Protein AF-A0A7J7HNG5-F1 (afdb_monomer)

Mean predicted aligned error: 23.75 Å

Organism: Camellia sinensis (NCBI:txid4442)

Radius of gyration: 42.55 Å; Cα contacts (8 Å, |Δi|>4): 20; chains: 1; bounding box: 107×71×102 Å

Solvent-accessible surface area (backbone atoms only — not comparable to full-atom values): 13124 Å² total; per-residue (Å²): 138,83,63,68,71,60,51,51,56,50,54,53,51,50,51,52,52,50,51,53,50,51,51,54,52,50,51,52,52,50,51,54,53,55,67,70,65,74,81,72,87,79,82,74,55,70,68,58,56,52,56,67,69,54,72,78,68,85,75,97,70,92,77,77,90,81,81,83,83,76,91,82,86,82,89,86,80,91,82,82,88,82,90,80,90,78,91,77,92,76,83,85,78,92,71,93,73,82,87,85,74,84,79,76,77,80,81,78,69,82,72,78,76,72,93,65,60,69,65,59,60,51,50,51,50,52,49,52,52,58,50,51,51,57,50,48,57,54,49,51,55,50,48,55,52,50,51,52,50,53,53,52,50,52,51,52,47,42,66,68,75,61,60,70,75,75,75,73,73,63,95,46,55,67,35,47,50,53,32,52,52,41,42,69,78,26,73,92,48,59,74,79,34,50,74,36,57,75,66,88

Sequence (200 aa):
MPIVPRLLCILDLLQLLVGSWHSMVSSKLSETFYIMGESFTIQISSNLVKQLADDGEKSKKKTKRSKTKIPREPQQSQTKAHQKQISGDSEIPKRTAPVGWPVQPPIFMPLSPPPHSSSAELDAIRSAVQESEKVLEKLQKQEEVMVQEVTQRAKDLHDKEFKLPTEKPLPCLMEKNACFECYKENDKNPLKCADAVQKL

Structure (mmCIF, N/CA/C/O backbone):
data_AF-A0A7J7HNG5-F1
#
_entry.id   AF-A0A7J7HNG5-F1
#
loop_
_atom_site.group_PDB
_atom_site.id
_atom_site.type_symbol
_atom_site.label_atom_id
_atom_site.label_alt_id
_atom_site.label_comp_id
_atom_site.label_asym_id
_atom_site.label_entity_id
_atom_site.label_seq_id
_atom_site.pdbx_PDB_ins_code
_atom_site.Cartn_x
_atom_site.Cartn_y
_atom_site.Cartn_z
_atom_site.occupancy
_atom_site.B_iso_or_equiv
_atom_site.auth_seq_id
_atom_site.auth_comp_id
_atom_site.auth_asym_id
_atom_site.auth_atom_id
_atom_site.pdbx_PDB_model_num
ATOM 1 N N . MET A 1 1 ? 26.900 24.274 24.975 1.00 50.25 1 MET A N 1
ATOM 2 C CA . MET A 1 1 ? 27.059 23.737 23.606 1.00 50.25 1 MET A CA 1
ATOM 3 C C . MET A 1 1 ? 26.374 22.371 23.503 1.00 50.25 1 MET A C 1
ATOM 5 O O . MET A 1 1 ? 26.922 21.430 24.056 1.00 50.25 1 MET A O 1
ATOM 9 N N . PRO A 1 2 ? 25.192 22.234 22.863 1.00 53.78 2 PRO A N 1
ATOM 10 C CA . PRO A 1 2 ? 24.489 20.951 22.733 1.00 53.78 2 PRO A CA 1
ATOM 11 C C . PRO A 1 2 ? 24.273 20.540 21.258 1.00 53.78 2 PRO A C 1
ATOM 13 O O . PRO A 1 2 ? 23.180 20.146 20.869 1.00 53.78 2 PRO A O 1
ATOM 16 N N . ILE A 1 3 ? 25.287 20.695 20.401 1.00 57.41 3 ILE A N 1
ATOM 17 C CA . ILE A 1 3 ? 25.171 20.410 18.952 1.00 57.41 3 ILE A CA 1
ATOM 18 C C . ILE A 1 3 ? 25.566 18.957 18.633 1.00 57.41 3 ILE A C 1
ATOM 20 O O . ILE A 1 3 ? 24.991 18.327 17.750 1.00 57.41 3 ILE A O 1
ATOM 24 N N . VAL A 1 4 ? 26.484 18.388 19.417 1.00 58.72 4 VAL A N 1
ATOM 25 C CA . VAL A 1 4 ? 27.038 17.041 19.215 1.00 58.72 4 VAL A CA 1
ATOM 26 C C . VAL A 1 4 ? 25.998 15.907 19.320 1.00 58.72 4 VAL A C 1
ATOM 28 O O . VAL A 1 4 ? 25.973 15.069 18.420 1.00 58.72 4 VAL A O 1
ATOM 31 N N . PRO A 1 5 ? 25.084 15.863 20.316 1.00 61.97 5 PRO A N 1
ATOM 32 C CA . PRO A 1 5 ? 24.156 14.733 20.438 1.00 61.97 5 PRO A CA 1
ATOM 33 C C . PRO A 1 5 ? 23.076 14.709 19.344 1.00 61.97 5 PRO A C 1
ATOM 35 O O . PRO A 1 5 ? 22.574 13.645 18.996 1.00 61.97 5 PRO A O 1
ATOM 38 N N . ARG A 1 6 ? 22.740 15.866 18.755 1.00 60.00 6 ARG A N 1
ATOM 39 C CA . ARG A 1 6 ? 21.763 15.950 17.657 1.00 60.00 6 ARG A CA 1
ATOM 40 C C . ARG A 1 6 ? 22.325 15.453 16.327 1.00 60.00 6 ARG A C 1
ATOM 42 O O . ARG A 1 6 ? 21.573 14.873 15.552 1.00 60.00 6 ARG A O 1
ATOM 49 N N . LEU A 1 7 ? 23.621 15.647 16.073 1.00 66.81 7 LEU A N 1
ATOM 50 C CA . LEU A 1 7 ? 24.261 15.117 14.868 1.00 66.81 7 LEU A CA 1
ATOM 51 C C . LEU A 1 7 ? 24.371 13.589 14.911 1.00 66.81 7 LEU A C 1
ATOM 53 O O . LEU A 1 7 ? 24.081 12.958 13.899 1.00 66.81 7 LEU A O 1
ATOM 57 N N . LEU A 1 8 ? 24.707 12.998 16.067 1.00 68.38 8 LEU A N 1
ATOM 58 C CA . LEU A 1 8 ? 24.765 11.535 16.201 1.00 68.38 8 LEU A CA 1
ATOM 59 C C . LEU A 1 8 ? 23.422 10.874 15.857 1.00 68.38 8 LEU A C 1
ATOM 61 O O . LEU A 1 8 ? 23.395 9.971 15.033 1.00 68.38 8 LEU A O 1
ATOM 65 N N . CYS A 1 9 ? 22.303 11.395 16.372 1.00 69.75 9 CYS A N 1
ATOM 66 C CA . CYS A 1 9 ? 20.973 10.860 16.049 1.00 69.75 9 CYS A CA 1
ATOM 67 C C . CYS A 1 9 ? 20.638 10.895 14.549 1.00 69.75 9 CYS A C 1
ATOM 69 O O . CYS A 1 9 ? 19.961 10.001 14.048 1.00 69.75 9 CYS A O 1
ATOM 71 N N . ILE A 1 10 ? 21.083 11.924 13.823 1.00 77.88 10 ILE A N 1
ATOM 72 C CA . ILE A 1 10 ? 20.823 12.043 12.382 1.00 77.88 10 ILE A CA 1
ATOM 73 C C . ILE A 1 10 ? 21.681 11.040 11.599 1.00 77.88 10 ILE A C 1
ATOM 75 O O . ILE A 1 10 ? 21.187 10.418 10.660 1.00 77.88 10 ILE A O 1
ATOM 79 N N . LEU A 1 11 ? 22.940 10.854 12.006 1.00 76.19 11 LEU A N 1
ATOM 80 C CA . LEU A 1 11 ? 23.841 9.850 11.435 1.00 76.19 11 LEU A CA 1
ATOM 81 C C . LEU A 1 11 ? 23.325 8.419 11.665 1.00 76.19 11 LEU A C 1
ATOM 83 O O . LEU A 1 11 ? 23.322 7.629 10.720 1.00 76.19 11 LEU A O 1
ATOM 87 N N . ASP A 1 12 ? 22.802 8.123 12.857 1.00 74.69 12 ASP A N 1
ATOM 88 C CA . ASP A 1 12 ? 22.206 6.820 13.178 1.00 74.69 12 ASP A CA 1
ATOM 89 C C . ASP A 1 12 ? 20.929 6.555 12.355 1.00 74.69 12 ASP A C 1
ATOM 91 O O . ASP A 1 12 ? 20.747 5.463 11.809 1.00 74.69 12 ASP A O 1
ATOM 95 N N . LEU A 1 13 ? 20.059 7.563 12.179 1.00 77.44 13 LEU A N 1
ATOM 96 C CA . LEU A 1 13 ? 18.871 7.437 11.322 1.00 77.44 13 LEU A CA 1
ATOM 97 C C . LEU A 1 13 ? 19.235 7.213 9.848 1.00 77.44 13 LEU A C 1
ATOM 99 O O . LEU A 1 13 ? 18.602 6.404 9.169 1.00 77.44 13 LEU A O 1
ATOM 103 N N . LEU A 1 14 ? 20.254 7.916 9.348 1.00 80.62 14 LEU A N 1
ATOM 104 C CA . LEU A 1 14 ? 20.740 7.750 7.979 1.00 80.62 14 LEU A CA 1
ATOM 105 C C . LEU A 1 14 ? 21.312 6.346 7.756 1.00 80.62 14 LEU A C 1
ATOM 107 O O . LEU A 1 14 ? 21.025 5.736 6.729 1.00 80.62 14 LEU A O 1
ATOM 111 N N . GLN A 1 15 ? 22.057 5.798 8.717 1.00 74.06 15 GLN A N 1
ATOM 112 C CA . GLN A 1 15 ? 22.580 4.431 8.624 1.00 74.06 15 GLN A CA 1
ATOM 113 C C . GLN A 1 15 ? 21.469 3.375 8.623 1.00 74.06 15 GLN A C 1
ATOM 115 O O . GLN A 1 15 ? 21.533 2.431 7.834 1.00 74.06 15 GLN A O 1
ATOM 120 N N . LEU A 1 16 ? 20.418 3.555 9.428 1.00 74.25 16 LEU A N 1
ATOM 121 C CA . LEU A 1 16 ? 19.257 2.658 9.430 1.00 74.25 16 LEU A CA 1
ATOM 122 C C . LEU A 1 16 ? 18.482 2.700 8.106 1.00 74.25 16 LEU A C 1
ATOM 124 O O . LEU A 1 16 ? 18.093 1.654 7.582 1.00 74.25 16 LEU A O 1
ATOM 128 N N . LEU A 1 17 ? 18.295 3.891 7.534 1.00 77.62 17 LEU A N 1
ATOM 129 C CA . LEU A 1 17 ? 17.615 4.053 6.248 1.00 77.62 17 LEU A CA 1
ATOM 130 C C . LEU A 1 17 ? 18.420 3.434 5.100 1.00 77.62 17 LEU A C 1
ATOM 132 O O . LEU A 1 17 ? 17.852 2.702 4.291 1.00 77.62 17 LEU A O 1
ATOM 136 N N . VAL A 1 18 ? 19.739 3.649 5.063 1.00 76.44 18 VAL A N 1
ATOM 137 C CA . VAL A 1 18 ? 20.625 3.052 4.049 1.00 76.44 18 VAL A CA 1
ATOM 138 C C . VAL A 1 18 ? 20.660 1.525 4.174 1.00 76.44 18 VAL A C 1
ATOM 140 O O . VAL A 1 18 ? 20.577 0.829 3.162 1.00 76.44 18 VAL A O 1
ATOM 143 N N . GLY A 1 19 ? 20.716 0.989 5.398 1.00 74.88 19 GLY A N 1
ATOM 144 C CA . GLY A 1 19 ? 20.685 -0.456 5.642 1.00 74.88 19 GLY A CA 1
ATOM 145 C C . GLY A 1 19 ? 19.378 -1.113 5.185 1.00 74.88 19 GLY A C 1
ATOM 146 O O . GLY A 1 19 ? 19.404 -2.157 4.531 1.00 74.88 19 GLY A O 1
ATOM 147 N N . SER A 1 20 ? 18.238 -0.471 5.458 1.00 74.19 20 SER A N 1
ATOM 148 C CA . SER A 1 2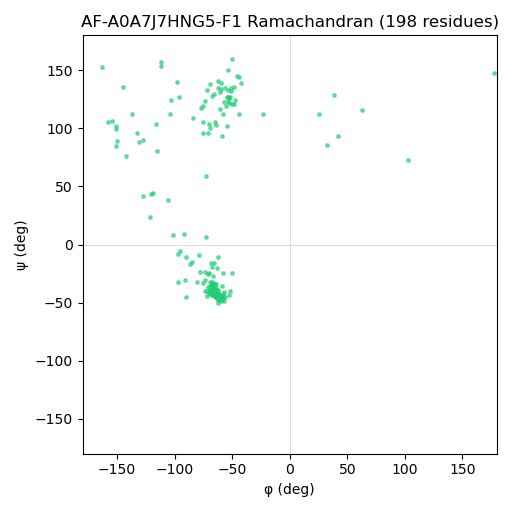0 ? 16.919 -0.941 5.016 1.00 74.19 20 SER A CA 1
ATOM 149 C C . SER A 1 20 ? 16.790 -0.930 3.488 1.00 74.19 20 SER A C 1
ATOM 151 O O . SER A 1 20 ? 16.349 -1.910 2.883 1.00 74.19 20 SER A O 1
ATOM 153 N N . TRP A 1 21 ? 17.275 0.135 2.841 1.00 77.75 21 TRP A N 1
ATOM 154 C CA . TRP A 1 21 ? 17.267 0.258 1.383 1.00 77.75 21 TRP A CA 1
ATOM 155 C C . TRP A 1 21 ? 18.155 -0.795 0.709 1.00 77.75 21 TRP A C 1
ATOM 157 O O . TRP A 1 21 ? 17.725 -1.454 -0.236 1.00 77.75 21 TRP A O 1
ATOM 167 N N . HIS A 1 22 ? 19.359 -1.028 1.238 1.00 71.81 22 HIS A N 1
ATOM 168 C CA . HIS A 1 22 ? 20.265 -2.056 0.726 1.00 71.81 22 HIS A CA 1
ATOM 169 C C . HIS A 1 22 ? 19.684 -3.471 0.888 1.00 71.81 22 HIS A C 1
ATOM 171 O O . HIS A 1 22 ? 19.778 -4.290 -0.025 1.00 71.81 22 HIS A O 1
ATOM 177 N N . SER A 1 23 ? 19.028 -3.753 2.019 1.00 74.12 23 SER A N 1
ATOM 178 C CA . SER A 1 23 ? 18.373 -5.043 2.268 1.00 74.12 23 SER A CA 1
ATOM 179 C C . SER A 1 23 ? 17.195 -5.289 1.316 1.00 74.12 23 SER A C 1
ATOM 181 O O . SER A 1 23 ? 17.059 -6.379 0.755 1.00 74.12 23 SER A O 1
ATOM 183 N N . MET A 1 24 ? 16.386 -4.258 1.055 1.00 73.50 24 MET A N 1
ATOM 184 C CA . MET A 1 24 ? 15.265 -4.327 0.116 1.00 73.50 24 MET A CA 1
ATOM 185 C C . MET A 1 24 ? 15.735 -4.548 -1.328 1.00 73.50 24 MET A C 1
ATOM 187 O O . MET A 1 24 ? 15.187 -5.401 -2.024 1.00 73.50 24 MET A O 1
ATOM 191 N N . VAL A 1 25 ? 16.773 -3.828 -1.769 1.00 72.38 25 VAL A N 1
ATOM 192 C CA . VAL A 1 25 ? 17.349 -3.978 -3.118 1.00 72.38 25 VAL A CA 1
ATOM 193 C C . VAL A 1 25 ? 18.006 -5.351 -3.286 1.00 72.38 25 VAL A C 1
ATOM 195 O O . VAL A 1 25 ? 17.789 -6.010 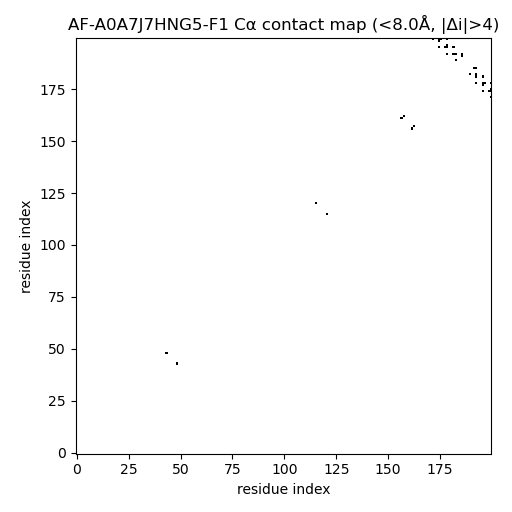-4.300 1.00 72.38 25 VAL A O 1
ATOM 198 N N . SER A 1 26 ? 18.733 -5.828 -2.272 1.00 73.62 26 SER A N 1
ATOM 199 C CA . SER A 1 26 ? 19.343 -7.16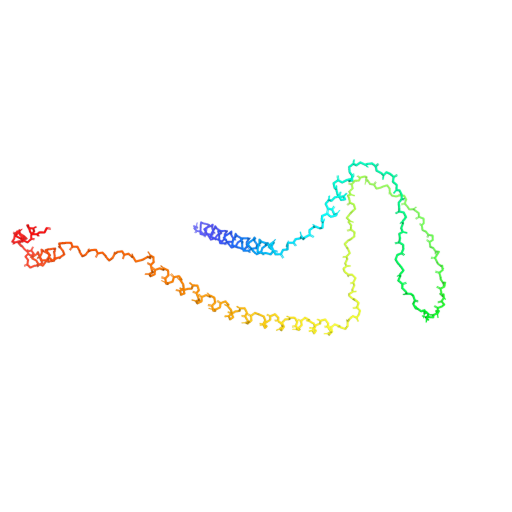4 -2.264 1.00 73.62 26 SER A CA 1
ATOM 200 C C . SER A 1 26 ? 18.295 -8.282 -2.320 1.00 73.62 26 SER A C 1
ATOM 202 O O . SER A 1 26 ? 18.425 -9.218 -3.106 1.00 73.62 26 SER A O 1
ATOM 204 N N . SER A 1 27 ? 17.203 -8.149 -1.561 1.00 70.12 27 SER A N 1
ATOM 205 C CA . SER A 1 27 ? 16.100 -9.120 -1.571 1.00 70.12 27 SER A CA 1
ATOM 206 C C . SER A 1 27 ? 15.401 -9.166 -2.936 1.00 70.12 27 SER A C 1
ATOM 208 O O . SER A 1 27 ? 15.151 -10.248 -3.459 1.00 70.12 27 SER A O 1
ATOM 210 N N . LYS A 1 28 ? 15.182 -8.006 -3.573 1.00 67.62 28 LYS A N 1
ATOM 211 C CA . LYS A 1 28 ? 14.585 -7.911 -4.917 1.00 67.62 28 LYS A CA 1
ATOM 212 C C . LYS A 1 28 ? 15.498 -8.482 -6.012 1.00 67.62 28 LYS A C 1
ATOM 214 O O . LYS A 1 28 ? 15.019 -9.106 -6.958 1.00 67.62 28 LYS A O 1
ATOM 219 N N . LEU A 1 29 ? 16.814 -8.290 -5.886 1.00 69.19 29 LEU A N 1
ATOM 220 C CA . LEU A 1 29 ? 17.823 -8.875 -6.781 1.00 69.19 29 LEU A CA 1
ATOM 221 C C . LEU A 1 29 ? 17.926 -10.398 -6.607 1.00 69.19 29 LEU A C 1
ATOM 223 O O . LEU A 1 29 ? 18.044 -11.123 -7.588 1.00 69.19 29 LEU A O 1
ATOM 227 N N . SER A 1 30 ? 17.821 -10.892 -5.372 1.00 64.69 30 SER A N 1
ATOM 228 C CA . SER A 1 30 ? 17.763 -12.326 -5.065 1.00 64.69 30 SER A CA 1
ATOM 229 C C . SER A 1 30 ? 16.516 -12.977 -5.663 1.00 64.69 30 SER A C 1
ATOM 231 O O . SER A 1 30 ? 16.609 -14.025 -6.293 1.00 64.69 30 SER A O 1
ATOM 233 N N . GLU A 1 31 ? 15.351 -12.351 -5.496 1.00 55.78 31 GLU A N 1
ATOM 234 C CA . GLU A 1 31 ? 14.069 -12.853 -5.998 1.00 55.78 31 GLU A CA 1
ATOM 235 C C . GLU A 1 31 ? 14.017 -12.853 -7.534 1.00 55.78 31 GLU A C 1
ATOM 237 O O . GLU A 1 31 ? 13.612 -13.840 -8.142 1.00 55.78 31 GLU A O 1
ATOM 242 N N . THR A 1 32 ? 14.539 -11.812 -8.189 1.00 56.88 32 THR A N 1
ATOM 243 C CA . THR A 1 32 ? 14.667 -11.779 -9.659 1.00 56.88 32 THR A CA 1
ATOM 244 C C . THR A 1 32 ? 15.683 -12.793 -10.196 1.00 56.88 32 THR A C 1
ATOM 246 O O . THR A 1 32 ? 15.445 -13.382 -11.252 1.00 56.88 32 THR A O 1
ATOM 249 N N . PHE A 1 33 ? 16.775 -13.063 -9.471 1.00 56.25 33 PHE A N 1
ATOM 250 C CA . PHE A 1 33 ? 17.733 -14.116 -9.828 1.00 56.25 33 PHE A CA 1
ATOM 251 C C . PHE A 1 33 ? 17.144 -15.526 -9.644 1.00 56.25 33 PHE A C 1
ATOM 253 O O . PHE A 1 33 ? 17.402 -16.406 -10.464 1.00 56.25 33 PHE A O 1
ATOM 260 N N . TYR A 1 34 ? 16.301 -15.730 -8.625 1.00 54.88 34 TYR A N 1
ATOM 261 C CA . TYR A 1 34 ? 15.586 -16.991 -8.397 1.00 54.88 34 TYR A CA 1
ATOM 262 C C . TYR A 1 34 ? 14.523 -17.249 -9.480 1.00 54.88 34 TYR A C 1
ATOM 264 O O . TYR A 1 34 ? 14.461 -18.344 -10.032 1.00 54.88 34 TYR A O 1
ATOM 272 N N . ILE A 1 35 ? 13.760 -16.221 -9.875 1.00 57.59 35 ILE A N 1
ATOM 273 C CA . ILE A 1 35 ? 12.727 -16.305 -10.928 1.00 57.59 35 ILE A CA 1
ATOM 274 C C . ILE A 1 35 ? 13.345 -16.576 -12.319 1.00 57.59 35 ILE A C 1
ATOM 276 O O . ILE A 1 35 ? 12.751 -17.276 -13.138 1.00 57.59 35 ILE A O 1
ATOM 280 N N . MET A 1 36 ? 14.556 -16.077 -12.605 1.00 53.03 36 MET A N 1
ATOM 281 C CA . MET A 1 36 ? 15.261 -16.341 -13.874 1.00 53.03 36 MET A CA 1
ATOM 282 C C . MET A 1 36 ? 15.944 -17.728 -13.922 1.00 53.03 36 MET A C 1
ATOM 284 O O . MET A 1 36 ? 16.404 -18.152 -14.983 1.00 53.03 36 MET A O 1
ATOM 288 N N . GLY A 1 37 ? 15.998 -18.450 -12.796 1.00 54.62 37 GLY A N 1
ATOM 289 C CA . GLY A 1 37 ? 16.625 -19.771 -12.671 1.00 54.62 37 GLY A CA 1
ATOM 290 C C . GLY A 1 37 ? 15.710 -20.975 -12.937 1.00 54.62 37 GLY A C 1
ATOM 291 O O . GLY A 1 37 ? 16.217 -22.087 -13.066 1.00 54.62 37 GLY A O 1
ATOM 292 N N . GLU A 1 38 ? 14.388 -20.795 -13.046 1.00 55.59 38 GLU A N 1
ATOM 293 C CA . GLU A 1 38 ? 13.429 -21.920 -13.071 1.00 55.59 38 GLU A CA 1
ATOM 294 C C . GLU A 1 38 ? 12.886 -22.317 -14.461 1.00 55.59 38 GLU A C 1
ATOM 296 O O . GLU A 1 38 ? 12.015 -23.179 -14.558 1.00 55.59 38 GLU A O 1
ATOM 301 N N . SER A 1 39 ? 13.401 -21.769 -15.571 1.00 59.06 39 SER A N 1
ATOM 302 C CA . SER A 1 39 ? 12.870 -22.082 -16.918 1.00 59.06 39 SER A CA 1
ATOM 303 C C . SER A 1 39 ? 13.901 -22.538 -17.957 1.00 59.06 39 SER A C 1
ATOM 305 O O . SER A 1 39 ? 13.805 -22.214 -19.138 1.00 59.06 39 SER A O 1
ATOM 307 N N . PHE A 1 40 ? 14.842 -23.396 -17.560 1.00 56.22 40 PHE A N 1
ATOM 308 C CA . PHE A 1 40 ? 15.546 -24.259 -18.515 1.00 56.22 40 PHE A CA 1
ATOM 309 C C . PHE A 1 40 ? 15.596 -25.704 -18.009 1.00 56.22 40 PHE A C 1
ATOM 311 O O . PHE A 1 40 ? 16.472 -26.114 -17.253 1.00 56.22 40 PHE A O 1
ATOM 318 N N . THR A 1 41 ? 14.651 -26.527 -18.464 1.00 57.53 41 THR A N 1
ATOM 319 C CA . THR A 1 41 ? 14.786 -27.984 -18.382 1.00 57.53 41 THR A CA 1
ATOM 320 C C . THR A 1 41 ? 15.853 -28.413 -19.386 1.00 57.53 41 THR A C 1
ATOM 322 O O . THR A 1 41 ? 15.589 -28.578 -20.576 1.00 57.53 41 THR A O 1
ATOM 325 N N . ILE A 1 42 ? 17.092 -28.573 -18.919 1.00 63.72 42 ILE A N 1
ATOM 326 C CA . ILE A 1 42 ? 18.168 -29.147 -19.731 1.00 63.72 42 ILE A CA 1
ATOM 327 C C . ILE A 1 42 ? 17.847 -30.630 -19.919 1.00 63.72 42 ILE A C 1
ATOM 329 O O . ILE A 1 42 ? 18.022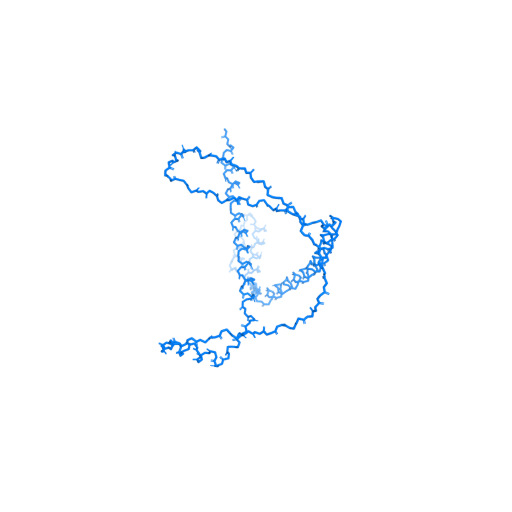 -31.441 -19.011 1.00 63.72 42 ILE A O 1
ATOM 333 N N . GLN A 1 43 ? 17.368 -30.995 -21.106 1.00 65.00 43 GLN A N 1
ATOM 334 C CA . GLN A 1 43 ? 17.232 -32.396 -21.484 1.00 65.00 43 GLN A CA 1
ATOM 335 C C . GLN A 1 43 ? 18.612 -32.957 -21.822 1.00 65.00 43 GLN A C 1
ATOM 337 O O . GLN A 1 43 ? 19.128 -32.794 -22.928 1.00 65.00 43 GLN A O 1
ATOM 342 N N . ILE A 1 44 ? 19.234 -33.610 -20.845 1.00 73.19 44 ILE A N 1
ATOM 343 C CA . ILE A 1 44 ? 20.486 -34.327 -21.062 1.00 73.19 44 ILE A CA 1
ATOM 344 C C . ILE A 1 44 ? 20.149 -35.646 -21.761 1.00 73.19 44 ILE A C 1
ATOM 346 O O . ILE A 1 44 ? 19.442 -36.494 -21.216 1.00 73.19 44 ILE A O 1
ATOM 350 N N . SER A 1 45 ? 20.656 -35.824 -22.983 1.00 77.06 45 SER A N 1
ATOM 351 C CA . SER A 1 45 ? 20.536 -37.090 -23.711 1.00 77.06 45 SER A CA 1
ATOM 352 C C . SER A 1 45 ? 21.123 -38.238 -22.885 1.00 77.06 45 SER A C 1
ATOM 354 O O . SER A 1 45 ? 22.238 -38.136 -22.369 1.00 77.06 45 SER A O 1
ATOM 356 N N . SER A 1 46 ? 20.410 -39.363 -22.808 1.00 74.31 46 SER A N 1
ATOM 357 C CA . SER A 1 46 ? 20.851 -40.563 -22.081 1.00 74.31 46 SER A CA 1
ATOM 358 C C . SER A 1 46 ? 22.192 -41.114 -22.586 1.00 74.31 46 SER A C 1
ATOM 360 O O . SER A 1 46 ? 22.935 -41.734 -21.827 1.00 74.31 46 SER A O 1
ATOM 362 N N . ASN A 1 47 ? 22.547 -40.832 -23.843 1.00 75.19 47 ASN A N 1
ATOM 363 C CA . ASN A 1 47 ? 23.847 -41.188 -24.409 1.00 75.19 47 ASN A CA 1
ATOM 364 C C . ASN A 1 47 ? 24.996 -40.366 -23.802 1.00 75.19 47 ASN A C 1
ATOM 366 O O . ASN A 1 47 ? 26.096 -40.890 -23.655 1.00 75.19 47 ASN A O 1
ATOM 370 N N . LEU A 1 48 ? 24.743 -39.111 -23.411 1.00 76.25 48 LEU A N 1
ATOM 371 C CA . LEU A 1 48 ? 25.742 -38.240 -22.785 1.00 76.25 48 LEU A CA 1
ATOM 372 C C . LEU A 1 48 ? 26.051 -38.699 -21.353 1.00 76.25 48 LEU A C 1
ATOM 374 O O . LEU A 1 48 ? 27.207 -38.750 -20.946 1.00 76.25 48 LEU A O 1
ATOM 378 N N . VAL A 1 49 ? 25.016 -39.120 -20.618 1.00 81.50 49 VAL A N 1
ATOM 379 C CA . VAL A 1 49 ? 25.153 -39.688 -19.266 1.00 81.50 49 VAL A CA 1
ATOM 380 C C . VAL A 1 49 ? 25.975 -40.980 -19.296 1.00 81.50 49 VAL A C 1
ATOM 382 O O . VAL A 1 49 ? 26.853 -41.168 -18.459 1.00 81.50 49 VAL A O 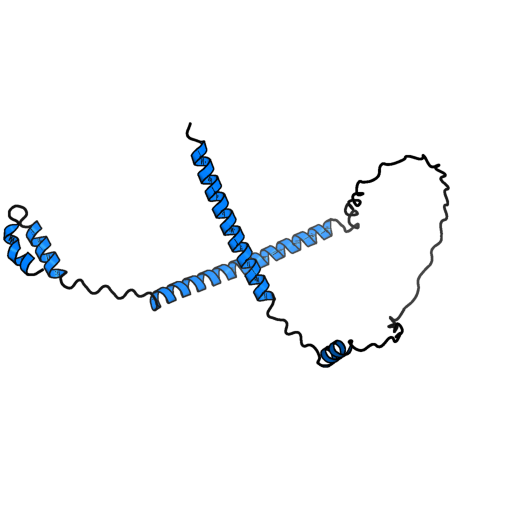1
ATOM 385 N N . LYS A 1 50 ? 25.745 -41.846 -20.294 1.00 76.94 50 LYS A N 1
ATOM 386 C CA . LYS A 1 50 ? 26.520 -43.085 -20.468 1.00 76.94 50 LYS A CA 1
ATOM 387 C C . LYS A 1 50 ? 27.991 -42.821 -20.796 1.00 76.94 50 LYS A C 1
ATOM 389 O O . LYS A 1 50 ? 28.843 -43.508 -20.254 1.00 76.94 50 LYS A O 1
ATOM 394 N N . GLN A 1 51 ? 28.296 -41.826 -21.633 1.00 74.25 51 GLN A N 1
ATOM 395 C CA . GLN A 1 51 ? 29.685 -41.469 -21.955 1.00 74.25 51 GLN A CA 1
ATOM 396 C C . GLN A 1 51 ? 30.454 -40.917 -20.749 1.00 74.25 51 GLN A C 1
ATOM 398 O O . GLN A 1 51 ? 31.629 -41.223 -20.594 1.00 74.25 51 GLN A O 1
ATOM 403 N N . LEU A 1 52 ? 29.796 -40.139 -19.885 1.00 72.62 52 LEU A N 1
ATOM 404 C CA . LEU A 1 52 ? 30.419 -39.597 -18.672 1.00 72.62 52 LEU A CA 1
ATOM 405 C C . LEU A 1 52 ? 30.615 -40.657 -17.580 1.00 72.62 52 LEU A C 1
ATOM 407 O O . LEU A 1 52 ? 31.564 -40.569 -16.809 1.00 72.62 52 LEU A O 1
ATOM 411 N N . ALA A 1 53 ? 29.735 -41.659 -17.516 1.00 74.50 53 ALA A N 1
ATOM 412 C CA . ALA A 1 53 ? 29.849 -42.760 -16.561 1.00 74.50 53 ALA A CA 1
ATOM 413 C C . ALA A 1 53 ? 30.968 -43.761 -16.915 1.00 74.50 53 ALA A C 1
ATOM 415 O O . ALA A 1 53 ? 31.466 -44.447 -16.026 1.00 74.50 53 ALA A O 1
ATOM 416 N N . ASP A 1 54 ? 31.364 -43.839 -18.190 1.00 65.56 54 ASP A N 1
ATOM 417 C CA . ASP A 1 54 ? 32.323 -44.829 -18.707 1.00 65.56 54 ASP A CA 1
ATOM 418 C C . ASP A 1 54 ? 33.774 -44.296 -18.806 1.00 65.56 54 ASP A C 1
ATOM 420 O O . ASP A 1 54 ? 34.714 -45.060 -19.014 1.00 65.56 54 ASP A O 1
ATOM 424 N N . ASP A 1 55 ? 34.008 -42.994 -18.582 1.00 59.72 55 ASP A N 1
ATOM 425 C CA . ASP A 1 55 ? 35.347 -42.364 -18.663 1.00 59.72 55 ASP A CA 1
ATOM 426 C C . ASP A 1 55 ? 36.282 -42.725 -17.478 1.00 59.72 55 ASP A C 1
ATOM 428 O O . ASP A 1 55 ? 37.393 -42.211 -17.339 1.00 59.72 55 ASP A O 1
ATOM 432 N N . GLY A 1 56 ? 35.848 -43.641 -16.603 1.00 57.34 56 GLY A N 1
ATOM 433 C CA . GLY A 1 56 ? 36.623 -44.157 -15.470 1.00 57.34 56 GLY A CA 1
ATOM 434 C C . GLY A 1 56 ? 37.564 -45.325 -15.800 1.00 57.34 56 GLY A C 1
ATOM 435 O O . GLY A 1 56 ? 38.467 -45.618 -15.015 1.00 57.34 56 GLY A O 1
ATOM 436 N N . GLU A 1 57 ? 37.419 -45.985 -16.955 1.00 53.50 57 GLU A N 1
ATOM 437 C CA . GLU A 1 57 ? 38.251 -47.133 -17.350 1.00 53.50 57 GLU A CA 1
ATOM 438 C C . GLU A 1 57 ? 39.095 -46.808 -18.603 1.00 53.50 57 GLU A C 1
ATOM 440 O O . GLU A 1 57 ? 38.807 -47.195 -19.730 1.00 53.50 57 GLU A O 1
ATOM 445 N N . LYS A 1 58 ? 40.216 -46.105 -18.372 1.00 53.69 58 LYS A N 1
ATOM 446 C CA . LYS A 1 58 ? 41.510 -46.255 -19.082 1.00 53.69 58 LYS A CA 1
ATOM 447 C C . LYS A 1 58 ? 41.421 -46.657 -20.567 1.00 53.69 58 LYS A C 1
ATOM 449 O O . LYS A 1 58 ? 41.701 -47.794 -20.940 1.00 53.69 58 LYS A O 1
ATOM 454 N N . SER A 1 59 ? 41.265 -45.671 -21.452 1.00 48.78 59 SER A N 1
ATOM 455 C CA . SER A 1 59 ? 41.674 -45.822 -22.855 1.00 48.78 59 SER A CA 1
ATOM 456 C C . SER A 1 59 ? 42.592 -44.682 -23.313 1.00 48.78 59 SER A C 1
ATOM 458 O O . SER A 1 59 ? 42.203 -43.660 -23.871 1.00 48.78 59 SER A O 1
ATOM 460 N N . LYS A 1 60 ? 43.903 -44.900 -23.135 1.00 51.91 60 LYS A N 1
ATOM 461 C CA . LYS A 1 60 ? 44.929 -44.239 -23.951 1.00 51.91 60 LYS A CA 1
ATOM 462 C C . LYS A 1 60 ? 44.678 -44.610 -25.416 1.00 51.91 60 LYS A C 1
ATOM 464 O O . LYS A 1 60 ? 45.201 -45.618 -25.886 1.00 51.91 60 LYS A O 1
ATOM 469 N N . LYS A 1 61 ? 43.932 -43.802 -26.175 1.00 48.56 61 LYS A N 1
ATOM 470 C CA . LYS A 1 61 ? 43.991 -43.880 -27.642 1.00 48.56 61 LYS A CA 1
ATOM 471 C C . LYS A 1 61 ? 43.693 -42.553 -28.340 1.00 48.56 61 LYS A C 1
ATOM 473 O O . LYS A 1 61 ? 42.565 -42.125 -28.537 1.00 48.56 61 LYS A O 1
ATOM 478 N N . LYS A 1 62 ? 44.802 -41.946 -28.758 1.00 49.78 62 LYS A N 1
ATOM 479 C CA . LYS A 1 62 ? 44.996 -40.944 -29.812 1.00 49.78 62 LYS A CA 1
ATOM 480 C C . LYS A 1 62 ? 43.880 -40.966 -30.878 1.00 49.78 62 LYS A C 1
ATOM 482 O O . LYS A 1 62 ? 43.861 -41.877 -31.702 1.00 49.78 62 LYS A O 1
ATOM 487 N N . THR A 1 63 ? 43.053 -39.917 -30.946 1.00 43.31 63 THR A N 1
ATOM 488 C CA . THR A 1 63 ? 42.143 -39.689 -32.086 1.00 43.31 63 THR A CA 1
ATOM 489 C C . THR A 1 63 ? 42.257 -38.254 -32.607 1.00 43.31 63 THR A C 1
ATOM 491 O O . THR A 1 63 ? 41.616 -37.320 -32.150 1.00 43.31 63 THR A O 1
ATOM 494 N N . LYS A 1 64 ? 43.206 -38.106 -33.538 1.00 44.22 64 LYS A N 1
ATOM 495 C CA . LYS A 1 64 ? 43.127 -37.388 -34.822 1.00 44.22 64 LYS A CA 1
ATOM 496 C C . LYS A 1 64 ? 42.094 -36.239 -34.922 1.00 44.22 64 LYS A C 1
ATOM 498 O O . LYS A 1 64 ? 40.901 -36.483 -35.047 1.00 44.22 64 LYS A O 1
ATOM 503 N N . ARG A 1 65 ? 42.592 -34.993 -35.029 1.00 43.28 65 ARG A N 1
ATOM 504 C CA . ARG A 1 65 ? 41.855 -33.812 -35.535 1.00 43.28 65 ARG A CA 1
ATOM 505 C C . ARG A 1 65 ? 41.063 -34.173 -36.802 1.00 43.28 65 ARG A C 1
ATOM 507 O O . ARG A 1 65 ? 41.666 -34.383 -37.856 1.00 43.28 65 ARG A O 1
ATOM 514 N N . SER A 1 66 ? 39.737 -34.165 -36.727 1.00 42.12 66 SER A N 1
ATOM 515 C CA . SER A 1 66 ? 38.864 -34.095 -37.899 1.00 42.12 66 SER A CA 1
ATOM 516 C C . SER A 1 66 ? 38.706 -32.631 -38.302 1.00 42.12 66 SER A C 1
ATOM 518 O O . SER A 1 66 ? 38.111 -31.817 -37.603 1.00 42.12 66 SER A O 1
ATOM 520 N N . LYS A 1 67 ? 39.330 -32.289 -39.427 1.00 41.56 67 LYS A N 1
ATOM 521 C CA . LYS A 1 67 ? 39.303 -30.975 -40.063 1.00 41.56 67 LYS A CA 1
ATOM 522 C C . LYS A 1 67 ? 37.947 -30.781 -40.745 1.00 41.56 67 LYS A C 1
ATOM 524 O O . LYS A 1 67 ? 37.719 -31.372 -41.798 1.00 41.56 67 LYS A O 1
ATOM 529 N N . THR A 1 68 ? 37.068 -29.960 -40.176 1.00 38.59 68 THR A N 1
ATOM 530 C CA . THR A 1 68 ? 35.850 -29.522 -40.872 1.00 38.59 68 THR A CA 1
ATOM 531 C C . THR A 1 68 ? 36.236 -28.477 -41.916 1.00 38.59 68 THR A C 1
ATOM 533 O O . THR A 1 68 ? 36.859 -27.461 -41.608 1.00 38.59 68 THR A O 1
ATOM 536 N N . LYS A 1 69 ? 35.947 -28.793 -43.180 1.00 34.66 69 LYS A N 1
ATOM 537 C CA . LYS A 1 69 ? 36.218 -27.963 -44.354 1.00 34.66 69 LYS A CA 1
ATOM 538 C C . LYS A 1 69 ? 35.235 -26.789 -44.386 1.00 34.66 69 LYS A C 1
ATOM 540 O O . LYS A 1 69 ? 34.034 -27.015 -44.440 1.00 34.66 69 LYS A O 1
ATOM 545 N N . ILE A 1 70 ? 35.754 -25.566 -44.412 1.00 39.03 70 ILE A N 1
ATOM 546 C CA . ILE A 1 70 ? 35.012 -24.370 -44.831 1.00 39.03 70 ILE A CA 1
ATOM 547 C C . ILE A 1 70 ? 35.354 -24.144 -46.316 1.00 39.03 70 ILE A C 1
ATOM 549 O O . ILE A 1 70 ? 36.548 -24.151 -46.645 1.00 39.03 70 ILE A O 1
ATOM 553 N N . PRO A 1 71 ? 34.369 -24.015 -47.226 1.00 39.19 71 PRO A N 1
ATOM 554 C CA . PRO A 1 71 ? 34.616 -23.712 -48.632 1.00 39.19 71 PRO A CA 1
ATOM 555 C C . PRO A 1 71 ? 35.293 -22.352 -48.818 1.00 39.19 71 PRO A C 1
ATOM 557 O O . PRO A 1 71 ? 34.936 -21.357 -48.194 1.00 39.19 71 PRO A O 1
ATOM 560 N N . ARG A 1 72 ? 36.307 -22.358 -49.679 1.00 30.55 72 ARG A N 1
ATOM 561 C CA . ARG A 1 72 ? 37.164 -21.241 -50.063 1.00 30.55 72 ARG A CA 1
ATOM 562 C C . ARG A 1 72 ? 36.695 -20.776 -51.440 1.00 30.55 72 ARG A C 1
ATOM 564 O O . ARG A 1 72 ? 36.707 -21.594 -52.355 1.00 30.55 72 ARG A O 1
ATOM 571 N N . GLU A 1 73 ? 36.359 -19.501 -51.589 1.00 32.28 73 GLU A N 1
ATOM 572 C CA . GLU A 1 73 ? 36.357 -18.821 -52.892 1.00 32.28 73 GLU A CA 1
ATOM 573 C C . GLU A 1 73 ? 37.467 -17.752 -52.948 1.00 32.28 73 GLU A C 1
ATOM 575 O O . GLU A 1 73 ? 37.940 -17.311 -51.893 1.00 32.28 73 GLU A O 1
ATOM 580 N N . PRO A 1 74 ? 37.980 -17.424 -54.152 1.00 38.72 74 PRO A N 1
ATOM 581 C CA . PRO A 1 74 ? 39.356 -16.976 -54.345 1.00 38.72 74 PRO A CA 1
ATOM 582 C C . PRO A 1 74 ? 39.511 -15.5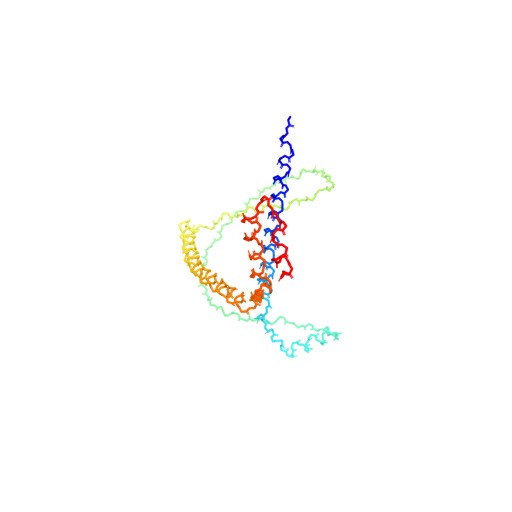00 -54.759 1.00 38.72 74 PRO A C 1
ATOM 584 O O . PRO A 1 74 ? 38.669 -14.929 -55.431 1.00 38.72 74 PRO A O 1
ATOM 587 N N . GLN A 1 75 ? 40.714 -14.990 -54.470 1.00 30.55 75 GLN A N 1
ATOM 588 C CA . GLN A 1 75 ? 41.489 -13.984 -55.218 1.00 30.55 75 GLN A CA 1
ATOM 589 C C . GLN A 1 75 ? 40.961 -12.551 -55.413 1.00 30.55 75 GLN A C 1
ATOM 591 O O . GLN A 1 75 ? 40.100 -12.290 -56.234 1.00 30.55 75 GLN A O 1
ATOM 596 N N . GLN A 1 76 ? 41.707 -11.605 -54.831 1.00 31.39 76 GLN A N 1
ATOM 597 C CA . GLN A 1 76 ? 42.418 -10.483 -55.488 1.00 31.39 76 GLN A CA 1
ATOM 598 C C . GLN A 1 76 ? 43.071 -9.646 -54.372 1.00 31.39 76 GLN A C 1
ATOM 600 O O . GLN A 1 76 ? 42.528 -9.563 -53.281 1.00 31.39 76 GLN A O 1
ATOM 605 N N . SER A 1 77 ? 44.215 -8.985 -54.487 1.00 32.12 77 SER A N 1
ATOM 606 C CA . SER A 1 77 ? 45.337 -8.992 -55.419 1.00 32.12 77 SER A CA 1
ATOM 607 C C . SER A 1 77 ? 46.491 -8.281 -54.696 1.00 32.12 77 SER A C 1
ATOM 609 O O . SER A 1 77 ? 46.285 -7.454 -53.812 1.00 32.12 77 SER A O 1
ATOM 611 N N . GLN A 1 78 ? 47.707 -8.649 -55.075 1.00 33.72 78 GLN A N 1
ATOM 612 C CA . GLN A 1 78 ? 49.003 -8.127 -54.646 1.00 33.72 78 GLN A CA 1
ATOM 613 C C . GLN A 1 78 ? 49.066 -6.594 -54.574 1.00 33.72 78 GLN A C 1
ATOM 615 O O . GLN A 1 78 ? 48.603 -5.941 -55.501 1.00 33.72 78 GLN A O 1
ATOM 620 N N . THR A 1 79 ? 49.792 -6.029 -53.599 1.00 28.67 79 THR A N 1
ATOM 621 C CA . THR A 1 79 ? 50.715 -4.903 -53.853 1.00 28.67 79 THR A CA 1
ATOM 622 C C . THR A 1 79 ? 51.843 -4.859 -52.809 1.00 28.67 79 THR A C 1
ATOM 624 O O . THR A 1 79 ? 51.641 -4.530 -51.651 1.00 28.67 79 THR A O 1
ATOM 627 N N . LYS A 1 80 ? 53.022 -5.261 -53.292 1.00 31.75 80 LYS A N 1
ATOM 628 C CA . LYS A 1 80 ? 54.400 -4.789 -53.060 1.00 31.75 80 LYS A CA 1
ATOM 629 C C . LYS A 1 80 ? 54.883 -4.334 -51.670 1.00 31.75 80 LYS A C 1
ATOM 631 O O . LYS A 1 80 ? 54.389 -3.408 -51.044 1.00 31.75 80 LYS A O 1
ATOM 636 N N . ALA A 1 81 ? 56.011 -4.958 -51.337 1.00 30.31 81 ALA A N 1
ATOM 637 C CA . ALA A 1 81 ? 57.007 -4.626 -50.337 1.00 30.31 81 ALA A CA 1
ATOM 638 C C . ALA A 1 81 ? 57.437 -3.150 -50.310 1.00 30.31 81 ALA A C 1
ATOM 640 O O . ALA A 1 81 ? 57.679 -2.547 -51.354 1.00 30.31 81 ALA A O 1
ATOM 641 N N . HIS A 1 82 ? 57.709 -2.651 -49.101 1.00 31.44 82 HIS A N 1
ATOM 642 C CA . HIS A 1 82 ? 58.813 -1.723 -48.899 1.00 31.44 82 HIS A CA 1
ATOM 643 C C . HIS A 1 82 ? 59.599 -2.070 -47.631 1.00 31.44 82 HIS A C 1
ATOM 645 O O . HIS A 1 82 ? 59.137 -1.983 -46.499 1.00 31.44 82 HIS A O 1
ATOM 651 N N . GLN A 1 83 ? 60.818 -2.502 -47.911 1.00 32.69 83 GLN A N 1
ATOM 652 C CA . GLN A 1 83 ? 61.988 -2.647 -47.069 1.00 32.69 83 GLN A CA 1
ATOM 653 C C . GLN A 1 83 ? 62.325 -1.337 -46.340 1.00 32.69 83 GLN A C 1
ATOM 655 O O . GLN A 1 83 ? 62.430 -0.291 -46.982 1.00 32.69 83 GLN A O 1
ATOM 660 N N . LYS A 1 84 ? 62.591 -1.415 -45.030 1.00 36.84 84 LYS A N 1
ATOM 661 C CA . LYS A 1 84 ? 63.638 -0.612 -44.377 1.00 36.84 84 LYS A CA 1
ATOM 662 C C . LYS A 1 84 ? 64.092 -1.258 -43.065 1.00 36.84 84 LYS A C 1
ATOM 664 O O . LYS A 1 84 ? 63.396 -1.230 -42.058 1.00 36.84 84 LYS A O 1
ATOM 669 N N . GLN A 1 85 ? 65.285 -1.848 -43.128 1.00 33.47 85 GLN A N 1
ATOM 670 C CA . GLN A 1 85 ? 66.160 -2.102 -41.988 1.00 33.47 85 GLN A CA 1
ATOM 671 C C . GLN A 1 85 ? 66.750 -0.774 -41.507 1.00 33.47 85 GLN A C 1
ATOM 673 O O . GLN A 1 85 ? 67.264 -0.021 -42.332 1.00 33.47 85 GLN A O 1
ATOM 678 N N . ILE A 1 86 ? 66.726 -0.535 -40.197 1.00 32.78 86 ILE A N 1
ATOM 679 C CA . ILE A 1 86 ? 67.591 0.405 -39.460 1.00 32.78 86 ILE A CA 1
ATOM 680 C C . ILE A 1 86 ? 67.709 -0.226 -38.057 1.00 32.78 86 ILE A C 1
ATOM 682 O O . ILE A 1 86 ? 66.734 -0.242 -37.319 1.00 32.78 86 ILE A O 1
ATOM 686 N N . SER A 1 87 ? 68.681 -1.102 -37.784 1.00 31.59 87 SER A N 1
ATOM 687 C CA . SER A 1 87 ? 70.048 -0.805 -37.318 1.00 31.59 87 SER A CA 1
ATOM 688 C C . SER A 1 87 ? 70.097 0.299 -36.261 1.00 31.59 87 SER A C 1
ATOM 690 O O . SER A 1 87 ? 70.170 1.475 -36.595 1.00 31.59 87 SER A O 1
ATOM 692 N N . GLY A 1 88 ? 70.077 -0.101 -34.993 1.00 27.52 88 GLY A N 1
ATOM 693 C CA . GLY A 1 88 ? 70.253 0.777 -33.842 1.00 27.52 88 GLY A CA 1
ATOM 694 C C . GLY A 1 88 ? 70.865 -0.020 -32.701 1.00 27.52 88 GLY A C 1
ATOM 695 O O . GLY A 1 88 ? 70.151 -0.585 -31.881 1.00 27.52 88 GLY A O 1
ATOM 696 N N . ASP A 1 89 ? 72.187 -0.113 -32.745 1.00 30.78 89 ASP A N 1
ATOM 697 C CA . ASP A 1 89 ? 73.059 -0.509 -31.649 1.00 30.78 89 ASP A CA 1
ATOM 698 C C . ASP A 1 89 ? 72.751 0.343 -30.407 1.00 30.78 89 ASP A C 1
ATOM 700 O O . ASP A 1 89 ? 72.690 1.572 -30.483 1.00 30.78 89 ASP A O 1
ATOM 704 N N . SER A 1 90 ? 72.486 -0.300 -29.272 1.00 34.31 90 SER A N 1
ATOM 705 C CA . SER A 1 90 ? 72.511 0.393 -27.989 1.00 34.31 90 SER A CA 1
ATOM 706 C C . SER A 1 90 ? 72.882 -0.582 -26.890 1.00 34.31 90 SER A C 1
ATOM 708 O O . SER A 1 90 ? 72.101 -1.405 -26.407 1.00 34.31 90 SER A O 1
ATOM 710 N N . GLU A 1 91 ? 74.160 -0.472 -26.589 1.00 34.19 91 GLU A N 1
ATOM 711 C CA . GLU A 1 91 ? 74.923 -1.060 -25.521 1.00 34.19 91 GLU A CA 1
ATOM 712 C C . GLU A 1 91 ? 74.183 -1.025 -24.178 1.00 34.19 91 GLU A C 1
ATOM 714 O O . GLU A 1 91 ? 73.549 -0.052 -23.773 1.00 34.19 91 GLU A O 1
ATOM 719 N N . ILE A 1 92 ? 74.310 -2.143 -23.476 1.00 40.22 92 ILE A N 1
ATOM 720 C CA . ILE A 1 92 ? 73.862 -2.391 -22.111 1.00 40.22 92 ILE A CA 1
ATOM 721 C C . ILE A 1 92 ? 74.560 -1.420 -21.144 1.00 40.22 92 ILE A C 1
ATOM 723 O O . ILE A 1 92 ? 75.789 -1.443 -21.068 1.00 40.22 92 ILE A O 1
ATOM 727 N N . PRO A 1 93 ? 73.830 -0.737 -20.241 1.00 38.09 93 PRO A N 1
ATOM 728 C CA . PRO A 1 93 ? 74.386 -0.364 -18.950 1.00 38.09 93 PRO A CA 1
ATOM 729 C C . PRO A 1 93 ? 73.817 -1.294 -17.883 1.00 38.09 93 PRO A C 1
ATOM 731 O O . PRO A 1 93 ? 72.636 -1.283 -17.536 1.00 38.09 93 PRO A O 1
ATOM 734 N N . LYS A 1 94 ? 74.718 -2.114 -17.354 1.00 45.25 94 LYS A N 1
ATOM 735 C CA . LYS A 1 94 ? 74.543 -3.000 -16.208 1.00 45.25 94 LYS A CA 1
ATOM 736 C C . LYS A 1 94 ? 74.043 -2.175 -15.012 1.00 45.25 94 LYS A C 1
ATOM 738 O O . LYS A 1 94 ? 74.824 -1.480 -14.369 1.00 45.25 94 LYS A O 1
ATOM 743 N N . ARG A 1 95 ? 72.745 -2.243 -14.707 1.00 35.22 95 ARG A N 1
ATOM 744 C CA . ARG A 1 95 ? 72.175 -1.714 -13.461 1.00 35.22 95 ARG A CA 1
ATOM 745 C C . ARG A 1 95 ? 71.603 -2.873 -12.657 1.00 35.22 95 ARG A C 1
ATOM 747 O O . ARG A 1 95 ? 70.559 -3.423 -12.984 1.00 35.22 95 ARG A O 1
ATOM 754 N N . THR A 1 96 ? 72.335 -3.262 -11.621 1.00 48.53 96 THR A N 1
ATOM 755 C CA . THR A 1 96 ? 71.884 -4.193 -10.587 1.00 48.53 96 THR A CA 1
ATOM 756 C C . THR A 1 96 ? 70.626 -3.615 -9.931 1.00 48.53 96 THR A C 1
ATOM 758 O O . THR A 1 96 ? 70.703 -2.573 -9.282 1.00 48.53 96 THR A O 1
ATOM 761 N N . ALA A 1 97 ? 69.470 -4.248 -10.133 1.00 44.03 97 ALA A N 1
ATOM 762 C CA . ALA A 1 97 ? 68.215 -3.886 -9.473 1.00 44.03 97 ALA A CA 1
ATOM 763 C C . ALA A 1 97 ? 67.983 -4.799 -8.253 1.00 44.03 97 ALA A C 1
ATOM 765 O O . ALA A 1 97 ? 68.280 -5.995 -8.335 1.00 44.03 97 ALA A O 1
ATOM 766 N N . PRO A 1 98 ? 67.481 -4.270 -7.122 1.00 48.88 98 PRO A N 1
ATOM 767 C CA . PRO A 1 98 ? 67.201 -5.070 -5.942 1.00 48.88 98 PRO A CA 1
ATOM 768 C C . PRO A 1 98 ? 66.017 -6.004 -6.204 1.00 48.88 98 PRO A C 1
ATOM 770 O O . PRO A 1 98 ? 65.013 -5.633 -6.812 1.00 48.88 98 PRO A O 1
ATOM 773 N N . VAL A 1 99 ? 66.171 -7.234 -5.724 1.00 59.22 99 VAL A N 1
ATOM 774 C CA . VAL A 1 99 ? 65.142 -8.269 -5.652 1.00 59.22 99 VAL A CA 1
ATOM 775 C C . VAL A 1 99 ? 63.902 -7.724 -4.938 1.00 59.22 99 VAL A C 1
ATOM 777 O O . VAL A 1 99 ? 63.992 -7.276 -3.799 1.00 59.22 99 VAL A O 1
ATOM 780 N N . GLY A 1 100 ? 62.747 -7.838 -5.597 1.00 58.22 100 GLY A N 1
ATOM 781 C CA . GLY A 1 100 ? 61.451 -7.919 -4.924 1.00 58.22 100 GLY A CA 1
ATOM 782 C C . GLY A 1 100 ? 60.600 -6.652 -4.908 1.00 58.22 100 GLY A C 1
ATOM 783 O O . GLY A 1 100 ? 60.394 -6.095 -3.843 1.00 58.22 100 GLY A O 1
ATOM 784 N N . TRP A 1 101 ? 60.009 -6.278 -6.049 1.00 49.59 101 TRP A N 1
ATOM 785 C CA . TRP A 1 101 ? 58.689 -5.626 -6.103 1.00 49.59 101 TRP A CA 1
ATOM 786 C C . TRP A 1 101 ? 57.950 -6.098 -7.366 1.00 49.59 101 TRP A C 1
ATOM 788 O O . TRP A 1 101 ? 58.576 -6.188 -8.426 1.00 49.59 101 TRP A O 1
ATOM 798 N N . PRO A 1 102 ? 56.654 -6.453 -7.285 1.00 60.84 102 PRO A N 1
ATOM 799 C CA . PRO A 1 102 ? 55.909 -6.940 -8.437 1.00 60.84 102 PRO A CA 1
ATOM 800 C C . PRO A 1 102 ? 55.726 -5.814 -9.459 1.00 60.84 102 PRO A C 1
ATOM 802 O O . PRO A 1 102 ? 55.267 -4.720 -9.133 1.00 60.84 102 PRO A O 1
ATOM 805 N N . VAL A 1 103 ? 56.096 -6.100 -10.707 1.00 64.44 103 VAL A N 1
ATOM 806 C CA . VAL A 1 103 ? 55.860 -5.233 -11.863 1.00 64.44 103 VAL A CA 1
ATOM 807 C C . VAL A 1 103 ? 54.350 -5.041 -12.002 1.00 64.44 103 VAL A C 1
ATOM 809 O O . VAL A 1 103 ? 53.626 -6.014 -12.216 1.00 64.44 103 VAL A O 1
ATOM 812 N N . GLN A 1 104 ? 53.863 -3.804 -11.856 1.00 73.81 104 GLN A N 1
ATOM 813 C CA . GLN A 1 104 ? 52.475 -3.500 -12.200 1.00 73.81 104 GLN A CA 1
ATOM 814 C C . GLN A 1 104 ? 52.250 -3.818 -13.686 1.00 73.81 104 GLN A C 1
ATOM 816 O O . GLN A 1 104 ? 53.081 -3.434 -14.516 1.00 73.81 104 GLN A O 1
ATOM 821 N N . PRO A 1 105 ? 51.153 -4.504 -14.046 1.00 72.62 105 PRO A N 1
ATOM 822 C CA . PRO A 1 105 ? 50.820 -4.699 -15.446 1.00 72.62 105 PRO A CA 1
ATOM 823 C C . PRO A 1 105 ? 50.568 -3.327 -16.094 1.00 72.62 105 PRO A C 1
ATOM 825 O O . PRO A 1 105 ? 49.971 -2.458 -15.453 1.00 72.62 105 PRO A O 1
ATOM 828 N N . PRO A 1 106 ? 51.015 -3.100 -17.343 1.00 70.81 106 PRO A N 1
ATOM 829 C CA . PRO A 1 106 ? 50.737 -1.852 -18.037 1.00 70.81 106 PRO A CA 1
ATOM 830 C C . PRO A 1 106 ? 49.222 -1.652 -18.108 1.00 70.81 106 PRO A C 1
ATOM 832 O O . PRO A 1 106 ? 48.493 -2.511 -18.606 1.00 70.81 106 PRO A O 1
ATOM 835 N N . ILE A 1 107 ? 48.748 -0.522 -17.581 1.00 66.00 107 ILE A N 1
ATOM 836 C CA . ILE A 1 107 ? 47.363 -0.095 -17.752 1.00 66.00 107 ILE A CA 1
ATOM 837 C C . ILE A 1 107 ? 47.187 0.169 -19.245 1.00 66.00 107 ILE A C 1
ATOM 839 O O . ILE A 1 107 ? 47.695 1.154 -19.779 1.00 66.00 107 ILE A O 1
ATOM 843 N N . PHE A 1 108 ? 46.504 -0.742 -19.932 1.00 62.25 108 PHE A N 1
ATOM 844 C CA . PHE A 1 108 ? 46.048 -0.503 -21.290 1.00 62.25 108 PHE A CA 1
ATOM 845 C C . PHE A 1 108 ? 45.037 0.645 -21.232 1.00 62.25 108 PHE A C 1
ATOM 847 O O . PHE A 1 108 ? 43.895 0.454 -20.817 1.00 62.25 108 PHE A O 1
ATOM 854 N N . MET A 1 109 ? 45.456 1.853 -21.619 1.00 68.25 109 MET A N 1
ATOM 855 C CA . MET A 1 109 ? 44.491 2.866 -22.039 1.00 68.25 109 MET A CA 1
ATOM 856 C C . MET A 1 109 ? 43.723 2.298 -23.236 1.00 68.25 109 MET A C 1
ATOM 858 O O . MET A 1 109 ? 44.351 1.667 -24.096 1.00 68.25 109 MET A O 1
ATOM 862 N N . PRO A 1 110 ? 42.396 2.503 -23.319 1.00 63.62 110 PRO A N 1
ATOM 863 C CA . PRO A 1 110 ? 41.657 2.146 -24.515 1.00 63.62 110 PRO A CA 1
ATOM 864 C C . PRO A 1 110 ? 42.345 2.801 -25.713 1.00 63.62 110 PRO A C 1
ATOM 866 O O . PRO A 1 110 ? 42.534 4.020 -25.736 1.00 63.62 110 PRO A O 1
ATOM 869 N N . LEU A 1 111 ? 42.761 1.981 -26.681 1.00 61.75 111 LEU A N 1
ATOM 870 C CA . LEU A 1 111 ? 43.133 2.474 -28.000 1.00 61.75 111 LEU A CA 1
ATOM 871 C C . LEU A 1 111 ? 41.978 3.348 -28.493 1.00 61.75 111 LEU A C 1
ATOM 873 O O . LEU A 1 111 ? 40.819 2.957 -28.330 1.00 61.75 111 LEU A O 1
ATOM 877 N N . SER A 1 112 ? 42.294 4.529 -29.040 1.00 66.00 112 SER A N 1
ATOM 878 C CA . SER A 1 112 ? 41.271 5.447 -29.546 1.00 66.00 112 SER A CA 1
ATOM 879 C C . SER A 1 112 ? 40.301 4.665 -30.428 1.00 66.00 112 SER A C 1
ATOM 881 O O . SER A 1 112 ? 40.777 3.851 -31.233 1.00 66.00 112 SER A O 1
ATOM 883 N N . PRO A 1 113 ? 38.981 4.873 -30.288 1.00 68.38 113 PRO A N 1
ATOM 884 C CA . PRO A 1 113 ? 38.023 4.133 -31.087 1.00 68.38 113 PRO A CA 1
ATOM 885 C C . PRO A 1 113 ? 38.364 4.269 -32.581 1.00 68.38 113 PRO A C 1
ATOM 887 O O . PRO A 1 113 ? 38.958 5.278 -32.990 1.00 68.38 113 PRO A O 1
ATOM 890 N N . PRO A 1 114 ? 38.037 3.248 -33.399 1.00 66.44 114 PRO A N 1
ATOM 891 C CA . PRO A 1 114 ? 38.155 3.343 -34.851 1.00 66.44 114 PRO A CA 1
ATOM 892 C C . PRO A 1 114 ? 37.458 4.623 -35.335 1.00 66.44 114 PRO A C 1
ATOM 894 O O . PRO A 1 114 ? 36.603 5.139 -34.616 1.00 66.44 114 PRO A O 1
ATOM 897 N N . PRO A 1 115 ? 37.759 5.143 -36.537 1.00 63.25 115 PRO A N 1
ATOM 898 C CA . PRO A 1 115 ? 37.113 6.340 -37.066 1.00 63.25 115 PRO A CA 1
ATOM 899 C C . PRO A 1 115 ? 35.663 6.029 -37.478 1.00 63.25 115 PRO A C 1
ATOM 901 O O . PRO A 1 115 ? 35.280 6.156 -38.637 1.00 63.25 115 PRO A O 1
ATOM 904 N N . HIS A 1 116 ? 34.840 5.571 -36.542 1.00 60.91 116 HIS A N 1
ATOM 905 C CA . HIS A 1 116 ? 33.406 5.700 -36.626 1.00 60.91 116 HIS A CA 1
ATOM 906 C C . HIS A 1 116 ? 33.126 7.197 -36.551 1.00 60.91 116 HIS A C 1
ATOM 908 O O . HIS A 1 116 ? 33.669 7.908 -35.703 1.00 60.91 116 HIS A O 1
ATOM 914 N N . SER A 1 117 ? 32.338 7.710 -37.495 1.00 66.38 117 SER A N 1
ATOM 915 C CA . SER A 1 117 ? 31.894 9.095 -37.427 1.00 66.38 117 SER A CA 1
ATOM 916 C C . SER A 1 117 ? 31.207 9.280 -36.077 1.00 66.38 117 SER A C 1
ATOM 918 O O . SER A 1 117 ? 30.215 8.602 -35.811 1.00 66.38 117 SER A O 1
ATOM 920 N N . SER A 1 118 ? 31.725 10.175 -35.238 1.00 75.06 118 SER A N 1
ATOM 921 C CA . SER A 1 118 ? 31.173 10.483 -33.912 1.00 75.06 118 SER A CA 1
ATOM 922 C C . SER A 1 118 ? 29.666 10.768 -33.945 1.00 75.06 118 SER A C 1
ATOM 924 O O . SER A 1 118 ? 28.967 10.538 -32.965 1.00 75.06 118 SER A O 1
ATOM 926 N N . SER A 1 119 ? 29.135 11.200 -35.091 1.00 80.44 119 SER A N 1
ATOM 927 C CA . SER A 1 119 ? 27.702 11.336 -35.346 1.00 80.44 119 SER A CA 1
ATOM 928 C C . SER A 1 119 ? 26.912 10.029 -35.197 1.00 80.44 119 SER A C 1
ATOM 930 O O . SER A 1 119 ? 25.875 10.042 -34.546 1.00 80.44 119 SER A O 1
ATOM 932 N N . ALA A 1 120 ? 27.405 8.906 -35.726 1.00 90.31 120 ALA A N 1
ATOM 933 C CA . ALA A 1 120 ? 26.696 7.624 -35.717 1.00 90.31 120 ALA A CA 1
ATOM 934 C C . ALA A 1 120 ? 26.590 7.021 -34.307 1.00 90.31 120 ALA A C 1
ATOM 936 O O . ALA A 1 120 ? 25.547 6.486 -33.938 1.00 90.31 120 ALA A O 1
ATOM 937 N N . GLU A 1 121 ? 27.644 7.148 -33.497 1.00 90.25 121 GLU A N 1
ATOM 938 C CA . GLU A 1 121 ? 27.610 6.734 -32.089 1.00 90.25 121 GLU A CA 1
ATOM 939 C C . GLU A 1 121 ? 26.633 7.602 -31.287 1.00 90.25 121 GLU A C 1
ATOM 941 O O . GLU A 1 121 ? 25.836 7.087 -30.504 1.00 90.25 121 GLU A O 1
ATOM 946 N N . LEU A 1 122 ? 26.621 8.916 -31.534 1.00 94.94 122 LEU A N 1
ATOM 947 C CA . LEU A 1 122 ? 25.672 9.829 -30.897 1.00 94.94 122 LEU A CA 1
ATOM 948 C C . LEU A 1 122 ? 24.217 9.558 -31.312 1.00 94.94 122 LEU A C 1
ATOM 950 O O . LEU A 1 122 ? 23.321 9.666 -30.476 1.00 94.94 122 LEU A O 1
ATOM 954 N N . ASP A 1 123 ? 23.966 9.194 -32.571 1.00 94.38 123 ASP A N 1
ATOM 955 C CA . ASP A 1 123 ? 22.638 8.797 -33.056 1.00 94.38 123 ASP A CA 1
ATOM 956 C C . ASP A 1 123 ? 22.166 7.479 -32.432 1.00 94.38 123 ASP A C 1
ATOM 958 O O . ASP A 1 123 ? 21.001 7.362 -32.038 1.00 94.38 123 ASP A O 1
ATOM 962 N N . ALA A 1 124 ? 23.069 6.509 -32.276 1.00 95.56 124 ALA A N 1
ATOM 963 C CA . ALA A 1 124 ? 22.776 5.256 -31.589 1.00 95.56 124 ALA A CA 1
ATOM 964 C C . ALA A 1 124 ? 22.413 5.498 -30.114 1.00 95.56 124 ALA A C 1
ATOM 966 O O . ALA A 1 124 ? 21.418 4.961 -29.629 1.00 95.56 124 ALA A O 1
ATOM 967 N N . ILE A 1 125 ? 23.161 6.366 -29.421 1.00 95.94 125 ILE A N 1
ATOM 968 C CA . ILE A 1 125 ? 22.873 6.745 -28.030 1.00 95.94 125 ILE A CA 1
ATOM 969 C C . ILE A 1 125 ? 21.513 7.445 -27.929 1.00 95.94 125 ILE A C 1
ATOM 971 O O . ILE A 1 125 ? 20.700 7.069 -27.088 1.00 95.94 125 ILE A O 1
ATOM 975 N N . ARG A 1 126 ? 21.228 8.424 -28.799 1.00 97.38 126 ARG A N 1
ATOM 976 C CA . ARG A 1 126 ? 19.922 9.109 -28.824 1.00 97.38 126 ARG A CA 1
ATOM 977 C C . ARG A 1 126 ? 18.769 8.134 -29.039 1.00 97.38 126 ARG A C 1
ATOM 979 O O . ARG A 1 126 ? 17.758 8.232 -28.352 1.00 97.38 126 ARG A O 1
ATOM 986 N N . SER A 1 127 ? 18.939 7.186 -29.956 1.00 97.69 127 SER A N 1
ATOM 987 C CA . SER A 1 127 ? 17.928 6.166 -30.243 1.00 97.69 127 SER A CA 1
ATOM 988 C C . SER A 1 127 ? 17.674 5.271 -29.029 1.00 97.69 127 SER A C 1
ATOM 990 O O . SER A 1 127 ? 16.521 5.034 -28.678 1.00 97.69 127 SER A O 1
ATOM 992 N N . ALA A 1 128 ? 18.737 4.838 -28.344 1.00 97.56 128 ALA A N 1
ATOM 993 C CA . ALA A 1 128 ? 18.627 4.030 -27.132 1.00 97.56 128 ALA A CA 1
ATOM 994 C C . ALA A 1 128 ? 17.933 4.784 -25.984 1.00 97.56 128 ALA A C 1
ATOM 996 O O . ALA A 1 128 ? 17.117 4.200 -25.274 1.00 97.56 128 ALA A O 1
ATOM 997 N N . VAL A 1 129 ? 18.211 6.084 -25.821 1.00 98.19 129 VAL A N 1
ATOM 998 C CA . VAL A 1 129 ? 17.517 6.935 -24.836 1.00 98.19 129 VAL A CA 1
ATOM 999 C C . VAL A 1 129 ? 16.033 7.066 -25.179 1.00 98.19 129 VAL A C 1
ATOM 1001 O O . VAL A 1 129 ? 15.180 6.873 -24.323 1.00 98.19 129 VAL A O 1
ATOM 1004 N N . GLN A 1 130 ? 15.700 7.311 -26.444 1.00 98.25 130 GLN A N 1
ATOM 1005 C CA . GLN A 1 130 ? 14.302 7.433 -26.854 1.00 98.25 130 GLN A CA 1
ATOM 1006 C C . GLN A 1 130 ? 13.526 6.114 -26.688 1.00 98.25 130 GLN A C 1
ATOM 1008 O O . GLN A 1 130 ? 12.327 6.106 -26.407 1.00 98.25 130 GLN A O 1
ATOM 1013 N N . GLU A 1 131 ? 14.186 4.974 -26.892 1.00 97.94 131 GLU A N 1
ATOM 1014 C CA . GLU A 1 131 ? 13.588 3.666 -26.640 1.00 97.94 131 GLU A CA 1
ATOM 1015 C C . GLU A 1 131 ? 13.388 3.410 -25.143 1.00 97.94 131 GLU A C 1
ATOM 1017 O O . GLU A 1 131 ? 12.322 2.929 -24.752 1.00 97.94 131 GLU A O 1
ATOM 1022 N N . SER A 1 132 ? 14.358 3.779 -24.300 1.00 98.06 132 SER A N 1
ATOM 1023 C CA . SER A 1 132 ? 14.235 3.612 -22.850 1.00 98.06 132 SER A CA 1
ATOM 1024 C C . SER A 1 132 ? 13.112 4.470 -22.267 1.00 98.06 132 SER A C 1
ATOM 1026 O O . SER A 1 132 ? 12.347 3.971 -21.444 1.00 98.06 132 SER A O 1
ATOM 1028 N N . GLU A 1 133 ? 12.926 5.697 -22.760 1.00 97.88 133 GLU A N 1
ATOM 1029 C CA . GLU A 1 133 ? 11.798 6.565 -22.400 1.00 97.88 133 GLU A CA 1
ATOM 1030 C C . GLU A 1 133 ? 10.450 5.911 -22.740 1.00 97.88 133 GLU A C 1
ATOM 1032 O O . GLU A 1 133 ? 9.560 5.830 -21.894 1.00 97.88 133 GLU A O 1
ATOM 1037 N N . LYS A 1 134 ? 10.316 5.331 -23.939 1.00 98.06 134 LYS A N 1
ATOM 1038 C CA . LYS A 1 134 ? 9.088 4.618 -24.343 1.00 98.06 134 LYS A CA 1
ATOM 1039 C C . LYS A 1 134 ? 8.808 3.384 -23.491 1.00 98.06 134 LYS A C 1
ATOM 1041 O O . LYS A 1 134 ? 7.648 3.043 -23.257 1.00 98.06 134 LYS A O 1
ATOM 1046 N N . VAL A 1 135 ? 9.847 2.653 -23.092 1.00 98.31 135 VAL A N 1
ATOM 1047 C CA . VAL A 1 135 ? 9.695 1.497 -22.198 1.00 98.31 135 VAL A CA 1
ATOM 1048 C C . VAL A 1 135 ? 9.297 1.966 -20.801 1.00 98.31 135 VAL A C 1
ATOM 1050 O O . VAL A 1 135 ? 8.404 1.367 -20.203 1.00 98.31 135 VAL A O 1
ATOM 1053 N N . LEU A 1 136 ? 9.888 3.057 -20.313 1.00 98.31 136 LEU A N 1
ATOM 1054 C CA . LEU A 1 136 ? 9.565 3.637 -19.014 1.00 98.31 136 LEU A CA 1
ATOM 1055 C C . LEU A 1 136 ? 8.097 4.066 -18.935 1.00 98.31 136 LEU A C 1
ATOM 1057 O O . LEU A 1 136 ? 7.417 3.687 -17.988 1.00 98.31 136 LEU A O 1
ATOM 1061 N N . GLU A 1 137 ? 7.576 4.759 -19.951 1.00 97.94 137 GLU A N 1
ATOM 1062 C CA . GLU A 1 137 ? 6.158 5.149 -20.007 1.00 97.94 137 GLU A CA 1
ATOM 1063 C C . GLU A 1 137 ? 5.216 3.936 -19.912 1.00 97.94 137 GLU A C 1
ATOM 1065 O O . GLU A 1 137 ? 4.200 3.962 -19.212 1.00 97.94 137 GLU A O 1
ATOM 1070 N N . LYS A 1 138 ? 5.559 2.834 -20.592 1.00 98.06 138 LYS A N 1
ATOM 1071 C CA . LYS A 1 138 ? 4.775 1.591 -20.536 1.00 98.06 138 LYS A CA 1
ATOM 1072 C C . LYS A 1 138 ? 4.833 0.944 -19.156 1.00 98.06 138 LYS A C 1
ATOM 1074 O O . LYS A 1 138 ? 3.799 0.499 -18.662 1.00 98.06 138 LYS A O 1
ATOM 1079 N N . LEU A 1 139 ? 6.021 0.888 -18.552 1.00 98.31 139 LEU A N 1
ATOM 1080 C CA . LEU A 1 139 ? 6.210 0.318 -17.219 1.00 98.31 139 LEU A CA 1
ATOM 1081 C C . LEU A 1 139 ? 5.486 1.136 -16.154 1.00 98.31 139 LEU A C 1
ATOM 1083 O O . LEU A 1 139 ? 4.808 0.546 -15.321 1.00 98.31 139 LEU A O 1
ATOM 1087 N N . GLN A 1 140 ? 5.546 2.464 -16.227 1.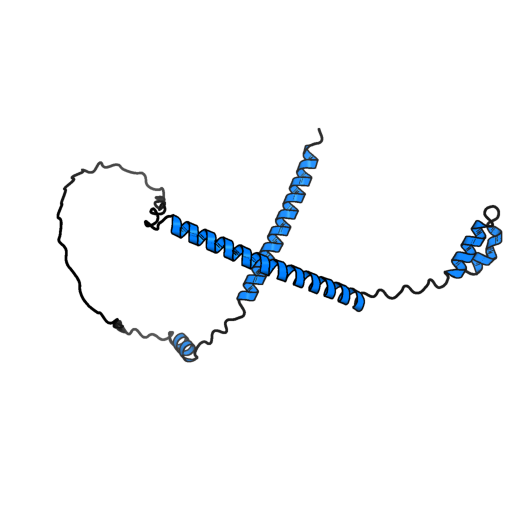00 98.06 140 GLN A N 1
ATOM 1088 C CA . GLN A 1 140 ? 4.828 3.346 -15.311 1.00 98.06 140 GLN A CA 1
ATOM 1089 C C . GLN A 1 140 ? 3.316 3.101 -15.383 1.00 98.06 140 GLN A C 1
ATOM 1091 O O . GLN A 1 140 ? 2.654 2.929 -14.363 1.00 98.06 140 GLN A O 1
ATOM 1096 N N . LYS A 1 141 ? 2.765 2.978 -16.595 1.00 98.25 141 LYS A N 1
ATOM 1097 C CA . LYS A 1 141 ? 1.347 2.646 -16.767 1.00 98.25 141 LYS A CA 1
ATOM 1098 C C . LYS A 1 141 ? 0.995 1.270 -16.190 1.00 98.25 141 LYS A C 1
ATOM 1100 O O . LYS A 1 141 ? -0.080 1.093 -15.622 1.00 98.25 141 LYS A O 1
ATOM 1105 N N . GLN A 1 142 ? 1.873 0.283 -16.352 1.00 98.00 142 GLN A N 1
ATOM 1106 C CA . GLN A 1 142 ? 1.666 -1.051 -15.791 1.00 98.00 142 GLN A CA 1
ATOM 1107 C C . GLN A 1 142 ? 1.749 -1.046 -14.258 1.00 98.00 142 GLN A C 1
ATOM 1109 O O . GLN A 1 142 ? 0.954 -1.722 -13.607 1.00 98.00 142 GLN A O 1
ATOM 1114 N N . GLU A 1 143 ? 2.675 -0.277 -13.687 1.00 98.06 143 GLU A N 1
ATOM 1115 C CA . GLU A 1 143 ? 2.804 -0.075 -12.245 1.00 98.06 143 GLU A CA 1
ATOM 1116 C C . GLU A 1 143 ? 1.527 0.533 -11.664 1.00 98.06 143 GLU A C 1
ATOM 1118 O O . GLU A 1 143 ? 0.983 -0.014 -10.709 1.00 98.06 143 GLU A O 1
ATOM 1123 N N . GLU A 1 144 ? 0.991 1.595 -12.272 1.00 98.31 144 GLU A N 1
ATOM 1124 C CA . GLU A 1 144 ? -0.255 2.228 -11.822 1.00 98.31 144 GLU A CA 1
ATOM 1125 C C . GLU A 1 144 ? -1.422 1.230 -11.769 1.00 98.31 144 GLU A C 1
ATOM 1127 O O . GLU A 1 144 ? -2.148 1.166 -10.773 1.00 98.31 144 GLU A O 1
ATOM 1132 N N . VAL A 1 145 ? -1.573 0.403 -12.809 1.00 98.19 145 VAL A N 1
ATOM 1133 C CA . VAL A 1 145 ? -2.604 -0.646 -12.856 1.00 98.19 145 VAL A CA 1
ATOM 1134 C C . VAL A 1 145 ? -2.379 -1.689 -11.760 1.00 98.19 145 VAL A C 1
ATOM 1136 O O . VAL A 1 145 ? -3.314 -2.048 -11.043 1.00 98.19 145 VAL A O 1
ATOM 1139 N N . MET A 1 146 ? -1.141 -2.153 -11.591 1.00 98.12 146 MET A N 1
ATOM 1140 C CA . MET A 1 146 ? -0.798 -3.169 -10.597 1.00 98.12 146 MET A CA 1
ATOM 1141 C C . MET A 1 146 ? -1.016 -2.663 -9.166 1.00 98.12 146 MET A C 1
ATOM 1143 O O . MET A 1 146 ? -1.554 -3.383 -8.326 1.00 98.12 146 MET A O 1
ATOM 1147 N N . VAL A 1 147 ? -0.652 -1.410 -8.887 1.00 98.56 147 VAL A N 1
ATOM 1148 C CA . VAL A 1 147 ? -0.866 -0.771 -7.583 1.00 98.56 147 VAL A CA 1
ATOM 1149 C C . VAL A 1 147 ? -2.354 -0.672 -7.271 1.00 98.56 147 VAL A C 1
ATOM 1151 O O . VAL A 1 147 ? -2.765 -0.995 -6.152 1.00 98.56 147 VAL A O 1
ATOM 1154 N N . GLN A 1 148 ? -3.177 -0.268 -8.242 1.00 98.38 148 GLN A N 1
ATOM 1155 C CA . GLN A 1 148 ? -4.629 -0.230 -8.064 1.00 98.38 148 GLN A CA 1
ATOM 1156 C C . GLN A 1 148 ? -5.194 -1.620 -7.761 1.00 98.38 148 GLN A C 1
ATOM 1158 O O . GLN A 1 148 ? -5.979 -1.770 -6.824 1.00 98.38 148 GLN A O 1
ATOM 1163 N N . GLU A 1 149 ? -4.761 -2.640 -8.501 1.00 98.12 149 GLU A N 1
ATOM 1164 C CA . GLU A 1 149 ? -5.211 -4.015 -8.305 1.00 98.12 149 GLU A CA 1
ATOM 1165 C C . GLU A 1 149 ? -4.842 -4.552 -6.916 1.00 98.12 149 GLU A C 1
ATOM 1167 O O . GLU A 1 149 ? -5.708 -5.055 -6.197 1.00 98.12 149 GLU A O 1
ATOM 1172 N N . VAL A 1 150 ? -3.579 -4.417 -6.504 1.00 98.06 150 VAL A N 1
ATOM 1173 C CA . VAL A 1 150 ? -3.113 -4.878 -5.187 1.00 98.06 150 VAL A CA 1
ATOM 1174 C C . VAL A 1 150 ? -3.836 -4.135 -4.070 1.00 98.06 150 VAL A C 1
ATOM 1176 O O . VAL A 1 150 ? -4.278 -4.757 -3.106 1.00 98.06 150 VAL A O 1
ATOM 1179 N N . THR A 1 151 ? -4.028 -2.823 -4.216 1.00 97.69 151 THR A N 1
ATOM 1180 C CA . THR A 1 151 ? -4.762 -2.016 -3.234 1.00 97.69 151 THR A CA 1
ATOM 1181 C C . THR A 1 151 ? -6.210 -2.482 -3.111 1.00 97.69 151 THR A C 1
ATOM 1183 O O . THR A 1 151 ? -6.724 -2.620 -2.001 1.00 97.69 151 THR A O 1
ATOM 1186 N N . GLN A 1 152 ? -6.880 -2.751 -4.233 1.00 97.56 152 GLN A N 1
ATOM 1187 C CA . GLN A 1 152 ? -8.261 -3.219 -4.222 1.00 97.56 152 GLN A CA 1
ATOM 1188 C C . GLN A 1 152 ? -8.380 -4.621 -3.616 1.00 97.56 152 GLN A C 1
ATOM 1190 O O . GLN A 1 152 ? -9.286 -4.865 -2.821 1.00 97.56 152 GLN A O 1
ATOM 1195 N N . ARG A 1 153 ? -7.446 -5.524 -3.935 1.00 95.88 153 ARG A N 1
ATOM 1196 C CA . ARG A 1 153 ? -7.381 -6.867 -3.342 1.00 95.88 153 ARG A CA 1
ATOM 1197 C C . ARG A 1 153 ? -7.109 -6.810 -1.839 1.00 95.88 153 ARG A C 1
ATOM 1199 O O . ARG A 1 153 ? -7.746 -7.536 -1.089 1.00 95.88 153 ARG A O 1
ATOM 1206 N N . ALA A 1 154 ? -6.224 -5.925 -1.382 1.00 95.88 154 ALA A N 1
ATOM 1207 C CA . ALA A 1 154 ? -5.949 -5.745 0.042 1.00 95.88 154 ALA A CA 1
ATOM 1208 C C . ALA A 1 154 ? -7.186 -5.249 0.810 1.00 95.88 154 ALA A C 1
ATOM 1210 O O . ALA A 1 154 ? -7.476 -5.758 1.889 1.00 95.88 154 ALA A O 1
ATOM 1211 N N . LYS A 1 155 ? -7.945 -4.302 0.238 1.00 94.50 155 LYS A N 1
ATOM 1212 C CA . LYS A 1 155 ? -9.228 -3.853 0.807 1.00 94.50 155 LYS A CA 1
ATOM 1213 C C . LYS A 1 155 ? -10.244 -4.988 0.879 1.00 94.50 155 LYS A C 1
ATOM 1215 O O . LYS A 1 155 ? -10.846 -5.195 1.922 1.00 94.50 155 LYS A O 1
ATOM 1220 N N . ASP A 1 156 ? -10.396 -5.738 -0.207 1.00 93.31 156 ASP A N 1
ATOM 1221 C CA . ASP A 1 156 ? -11.324 -6.868 -0.274 1.00 93.31 156 ASP A CA 1
ATOM 1222 C C . ASP A 1 156 ? -10.978 -7.966 0.745 1.00 93.31 156 ASP A C 1
ATOM 1224 O O . ASP A 1 156 ? -11.863 -8.467 1.434 1.00 93.31 156 ASP A O 1
ATOM 1228 N N . LEU A 1 157 ? -9.691 -8.294 0.905 1.00 92.62 157 LEU A N 1
ATOM 1229 C CA . LEU A 1 157 ? -9.223 -9.231 1.930 1.00 92.62 157 LEU A CA 1
ATOM 1230 C C . LEU A 1 157 ? -9.488 -8.706 3.339 1.00 92.62 157 LEU A C 1
ATOM 1232 O O . LEU A 1 157 ? -10.006 -9.438 4.177 1.00 92.62 157 LEU A O 1
ATOM 1236 N N . HIS A 1 158 ? -9.190 -7.434 3.598 1.00 88.81 158 HIS A N 1
ATOM 1237 C CA . HIS A 1 158 ? -9.482 -6.817 4.886 1.00 88.81 158 HIS A CA 1
ATOM 1238 C C . HIS A 1 158 ? -10.986 -6.859 5.200 1.00 88.81 158 HIS A C 1
ATOM 1240 O O . HIS A 1 158 ? -11.391 -7.241 6.295 1.00 88.81 158 HIS A O 1
ATOM 1246 N N . ASP A 1 159 ? -11.836 -6.546 4.226 1.00 88.50 159 ASP A N 1
ATOM 1247 C CA . ASP A 1 159 ? -13.285 -6.573 4.400 1.00 88.50 159 ASP A CA 1
ATOM 1248 C C . ASP A 1 159 ? -13.849 -7.993 4.535 1.00 88.50 159 ASP A C 1
ATOM 1250 O O . ASP A 1 159 ? -14.921 -8.166 5.108 1.00 88.50 159 ASP A O 1
ATOM 1254 N N . LYS A 1 160 ? -13.182 -9.023 4.015 1.00 85.00 160 LYS A N 1
ATOM 1255 C CA . LYS A 1 160 ? -13.654 -10.412 4.120 1.00 85.00 160 LYS A CA 1
ATOM 1256 C C . LYS A 1 160 ? -13.137 -11.118 5.365 1.00 85.00 160 LYS A C 1
ATOM 1258 O O . LYS A 1 160 ? -13.908 -11.792 6.042 1.00 85.00 160 LYS A O 1
ATOM 1263 N N . GLU A 1 161 ? -11.852 -10.974 5.658 1.00 79.88 161 GLU A N 1
ATOM 1264 C CA . GLU A 1 161 ? -11.161 -11.733 6.704 1.00 79.88 161 GLU A CA 1
ATOM 1265 C C . GLU A 1 161 ? -11.066 -10.957 8.019 1.00 79.88 161 GLU A C 1
ATOM 1267 O O . GLU A 1 161 ? -11.145 -11.548 9.093 1.00 79.88 161 GLU A O 1
ATOM 1272 N N . PHE A 1 162 ? -10.966 -9.626 7.953 1.00 74.44 162 PHE A N 1
ATOM 1273 C CA . PHE A 1 162 ? -10.790 -8.751 9.116 1.00 74.44 162 PHE A CA 1
ATOM 1274 C C . PHE A 1 162 ? -12.067 -7.990 9.481 1.00 74.44 162 PHE A C 1
ATOM 1276 O O . PHE A 1 162 ? -12.041 -6.845 9.937 1.00 74.44 162 PHE A O 1
ATOM 1283 N N . LYS A 1 163 ? -13.220 -8.653 9.361 1.00 72.69 163 LYS A N 1
ATOM 1284 C CA . LYS A 1 163 ? -14.434 -8.197 10.042 1.00 72.69 163 LYS A CA 1
ATOM 1285 C C . LYS A 1 163 ? -14.225 -8.422 11.534 1.00 72.69 163 LYS A C 1
ATOM 1287 O O . LYS A 1 163 ? -14.391 -9.543 12.014 1.00 72.69 163 LYS A O 1
ATOM 1292 N N . LEU A 1 164 ? -13.884 -7.366 12.277 1.00 71.56 164 LEU A N 1
ATOM 1293 C CA . LEU A 1 164 ? -14.077 -7.415 13.723 1.00 71.56 164 LEU A CA 1
ATOM 1294 C C . LEU A 1 164 ? -15.543 -7.803 13.960 1.00 71.56 164 LEU A C 1
ATOM 1296 O O . LEU A 1 164 ? -16.423 -7.156 13.377 1.00 71.56 164 LEU A O 1
ATOM 1300 N N . PRO A 1 165 ? -15.823 -8.852 14.760 1.00 75.06 165 PRO A N 1
ATOM 1301 C CA . PRO A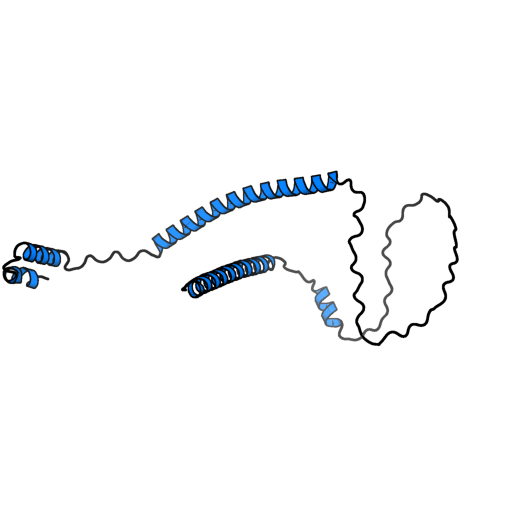 1 165 ? -17.174 -9.104 15.225 1.00 75.06 165 PRO A CA 1
ATOM 1302 C C . PRO A 1 165 ? -17.721 -7.779 15.734 1.00 75.06 165 PRO A C 1
ATOM 1304 O O . PRO A 1 165 ? -17.064 -7.134 16.555 1.00 75.06 165 PRO A O 1
ATOM 1307 N N . THR A 1 166 ? -18.861 -7.341 15.195 1.00 69.50 166 THR A N 1
ATOM 1308 C CA . THR A 1 166 ? -19.520 -6.126 15.670 1.00 69.50 166 THR A CA 1
ATOM 1309 C C . THR A 1 166 ? -19.586 -6.225 17.181 1.00 69.50 166 THR A C 1
ATOM 1311 O O . THR A 1 166 ? -20.095 -7.224 17.702 1.00 69.50 166 THR A O 1
ATOM 1314 N N . GLU A 1 167 ? -18.982 -5.249 17.869 1.00 72.62 167 GLU A N 1
ATOM 1315 C CA . GLU A 1 167 ? -18.958 -5.249 19.325 1.00 72.62 167 GLU A CA 1
ATOM 1316 C C . GLU A 1 167 ? -20.389 -5.462 19.791 1.00 72.62 167 GLU A C 1
ATOM 1318 O O . GLU A 1 167 ? -21.303 -4.727 19.398 1.00 72.62 167 GLU A O 1
ATOM 1323 N N . LYS A 1 168 ? -20.603 -6.542 20.549 1.00 74.62 168 LYS A N 1
ATOM 1324 C CA . LYS A 1 168 ? -21.918 -6.797 21.119 1.00 74.62 168 LYS A CA 1
ATOM 1325 C C . LYS A 1 168 ? -22.285 -5.528 21.888 1.00 74.62 168 LYS A C 1
ATOM 1327 O O . LYS A 1 168 ? -21.452 -5.084 22.686 1.00 74.62 168 LYS A O 1
ATOM 1332 N N . PRO A 1 169 ? -23.464 -4.926 21.639 1.00 76.12 169 PRO A N 1
ATOM 1333 C CA . PRO A 1 169 ? -23.864 -3.734 22.368 1.00 76.12 169 PRO A CA 1
ATOM 1334 C C . PRO A 1 169 ? -23.711 -4.028 23.856 1.00 76.12 169 PRO A C 1
ATOM 1336 O O . PRO A 1 169 ? -24.096 -5.113 24.304 1.00 76.12 169 PRO A O 1
ATOM 1339 N N . LEU A 1 170 ? -23.069 -3.109 24.588 1.00 78.00 170 LEU A N 1
ATOM 1340 C CA . LEU A 1 170 ? -22.801 -3.332 26.003 1.00 78.00 170 LEU A CA 1
ATOM 1341 C C . LEU A 1 170 ? -24.135 -3.685 26.680 1.00 78.00 170 LEU A C 1
ATOM 1343 O O . LEU A 1 170 ? -25.082 -2.903 26.563 1.00 78.00 170 LEU A O 1
ATOM 1347 N N . PRO A 1 171 ? -24.232 -4.839 27.362 1.00 78.38 171 PRO A N 1
ATOM 1348 C CA . PRO A 1 171 ? -25.506 -5.369 27.844 1.00 78.38 171 PRO A CA 1
ATOM 1349 C C . PRO A 1 171 ? -26.211 -4.470 28.871 1.00 78.38 171 PRO A C 1
ATOM 1351 O O . PRO A 1 171 ? -27.379 -4.700 29.145 1.00 78.38 171 PRO A O 1
ATOM 1354 N N . CYS A 1 172 ? -25.529 -3.442 29.390 1.00 86.44 172 CYS A N 1
ATOM 1355 C CA . CYS A 1 172 ? -26.049 -2.460 30.341 1.00 86.44 172 CYS A CA 1
ATOM 1356 C C . CYS A 1 172 ? -25.969 -1.001 29.835 1.00 86.44 172 CYS A C 1
ATOM 1358 O O . CYS A 1 172 ? -25.866 -0.061 30.624 1.00 86.44 172 CYS A O 1
ATOM 1360 N N . LEU A 1 173 ? -25.927 -0.767 28.514 1.00 87.50 173 LEU A N 1
ATOM 1361 C CA . LEU A 1 173 ? -25.722 0.585 27.966 1.00 87.50 173 LEU A CA 1
ATOM 1362 C C . LEU A 1 173 ? -26.876 1.541 28.314 1.00 87.50 173 LEU A C 1
ATOM 1364 O O . LEU A 1 173 ? -26.646 2.727 28.552 1.00 87.50 173 LEU A O 1
ATOM 1368 N N . MET A 1 174 ? -28.105 1.027 28.378 1.00 87.44 174 MET A N 1
ATOM 1369 C CA . MET A 1 174 ? -29.289 1.817 28.719 1.00 87.44 174 MET A CA 1
ATOM 1370 C C . MET A 1 174 ? -29.298 2.189 30.205 1.00 87.44 174 MET A C 1
ATOM 1372 O O . MET A 1 174 ? -29.511 3.347 30.559 1.00 87.44 174 MET A O 1
ATOM 1376 N N . GLU A 1 175 ? -28.985 1.224 31.060 1.00 90.19 175 GLU A N 1
ATOM 1377 C CA . GLU A 1 175 ? -28.904 1.328 32.513 1.00 90.19 175 GLU A CA 1
ATOM 1378 C C . GLU A 1 175 ? -27.767 2.272 32.919 1.00 90.19 175 GLU A C 1
ATOM 1380 O O . GLU A 1 175 ? -27.959 3.175 33.737 1.00 90.19 175 GLU A O 1
ATOM 1385 N N . LYS A 1 176 ? -26.610 2.156 32.253 1.00 91.12 176 LYS A N 1
ATOM 1386 C CA . LYS A 1 176 ? -25.488 3.089 32.389 1.00 91.12 176 LYS A CA 1
ATOM 1387 C C . LYS A 1 176 ? -25.900 4.524 32.077 1.00 91.12 176 LYS A C 1
ATOM 1389 O O . LYS A 1 176 ? -25.569 5.424 32.849 1.00 91.12 176 LYS A O 1
ATOM 1394 N N . ASN A 1 177 ? -26.583 4.750 30.956 1.00 92.06 177 ASN A N 1
ATOM 1395 C CA . ASN A 1 177 ? -26.997 6.094 30.555 1.00 92.06 177 ASN A CA 1
ATOM 1396 C C . ASN A 1 177 ? -28.045 6.671 31.517 1.00 92.06 177 ASN A C 1
ATOM 1398 O O . ASN A 1 177 ? -27.943 7.835 31.892 1.00 92.06 177 ASN A O 1
ATOM 1402 N N . ALA A 1 178 ? -28.997 5.855 31.981 1.00 91.31 178 ALA A N 1
ATOM 1403 C CA . ALA A 1 178 ? -29.993 6.265 32.971 1.00 91.31 178 ALA A CA 1
ATOM 1404 C C . ALA A 1 178 ? -29.357 6.651 34.319 1.00 91.31 178 ALA A C 1
ATOM 1406 O O . ALA A 1 178 ? -29.747 7.641 34.937 1.00 91.31 178 ALA A O 1
ATOM 1407 N N . CYS A 1 179 ? -28.339 5.909 34.757 1.00 92.31 179 CYS A N 1
ATOM 1408 C CA . CYS A 1 179 ? -27.558 6.240 35.945 1.00 92.31 179 CYS A CA 1
ATOM 1409 C C . CYS A 1 179 ? -26.776 7.554 35.770 1.00 92.31 179 CYS A C 1
ATOM 1411 O O . CYS A 1 179 ? -26.808 8.417 36.650 1.00 92.31 179 CYS A O 1
ATOM 1413 N N . PHE A 1 180 ? -26.140 7.750 34.609 1.00 92.88 180 PHE A N 1
ATOM 1414 C CA . PHE A 1 180 ? -25.412 8.982 34.291 1.00 92.88 180 PHE A CA 1
ATOM 1415 C C . PHE A 1 180 ? -26.316 10.219 34.279 1.00 92.88 180 PHE A C 1
ATOM 1417 O O . PHE A 1 180 ? -25.964 11.236 34.878 1.00 92.88 180 PHE A O 1
ATOM 1424 N N . GLU A 1 181 ? -27.482 10.137 33.634 1.00 93.94 181 GLU A N 1
ATOM 1425 C CA . GLU A 1 181 ? -28.437 11.248 33.617 1.00 93.94 181 GLU A CA 1
ATOM 1426 C C . GLU A 1 181 ? -29.005 11.515 35.020 1.00 93.94 181 GLU A C 1
ATOM 1428 O O . GLU A 1 181 ? -29.085 12.674 35.421 1.00 93.94 181 GLU A O 1
ATOM 1433 N N . CYS A 1 182 ? -29.261 10.483 35.838 1.00 94.12 182 CYS A N 1
ATOM 1434 C CA . CYS A 1 182 ? -29.701 10.693 37.220 1.00 94.12 182 CYS A CA 1
ATOM 1435 C C . CYS A 1 182 ? -28.689 11.511 38.036 1.00 94.12 182 CYS A C 1
ATOM 1437 O O . CYS A 1 182 ? -29.070 12.460 38.726 1.00 94.12 182 CYS A O 1
ATOM 1439 N N . TYR A 1 183 ? -27.396 11.178 37.959 1.00 93.69 183 TYR A N 1
ATOM 1440 C CA . TYR A 1 183 ? -26.363 11.905 38.704 1.00 93.69 183 TYR A CA 1
ATOM 1441 C C . TYR A 1 183 ? -26.169 13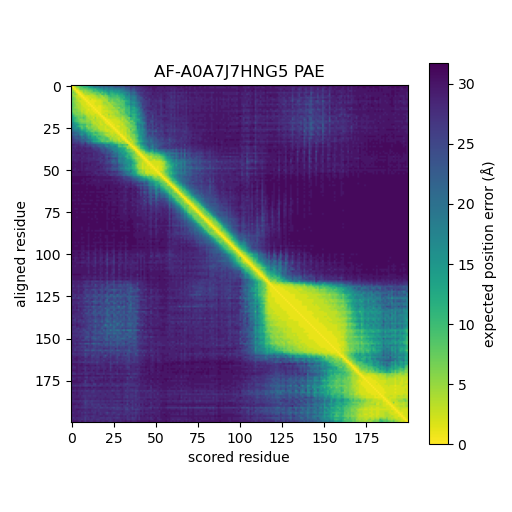.337 38.212 1.00 93.69 183 TYR A C 1
ATOM 1443 O O . TYR A 1 183 ? -25.875 14.227 39.007 1.00 93.69 183 TYR A O 1
ATOM 1451 N N . LYS A 1 184 ? -26.362 13.568 36.915 1.00 94.12 184 LYS A N 1
ATOM 1452 C CA . LYS A 1 184 ? -26.305 14.897 36.308 1.00 94.12 184 LYS A CA 1
ATOM 1453 C C . LYS A 1 184 ? -27.468 15.784 36.757 1.00 94.12 184 LYS A C 1
ATOM 1455 O O . LYS A 1 184 ? -27.269 16.976 36.968 1.00 94.12 184 LYS A O 1
ATOM 1460 N N . GLU A 1 185 ? -28.654 15.209 36.949 1.00 93.94 185 GLU A N 1
ATOM 1461 C CA . GLU A 1 185 ? -29.828 15.906 37.492 1.00 93.94 185 GLU A CA 1
ATOM 1462 C C . GLU A 1 185 ? -29.771 16.088 39.020 1.00 93.94 185 GLU A C 1
ATOM 1464 O O . GLU A 1 185 ? -30.396 17.002 39.558 1.00 93.94 185 GLU A O 1
ATOM 1469 N N . ASN A 1 186 ? -29.017 15.240 39.730 1.00 92.12 186 ASN A N 1
ATOM 1470 C CA . ASN A 1 186 ? -28.930 15.215 41.195 1.00 92.12 186 ASN A CA 1
ATOM 1471 C C . ASN A 1 186 ? -27.504 15.483 41.717 1.00 92.12 186 ASN A C 1
ATOM 1473 O O . ASN A 1 186 ? -27.045 14.835 42.660 1.00 92.12 186 ASN A O 1
ATOM 1477 N N . ASP A 1 187 ? -26.827 16.480 41.147 1.00 87.56 187 ASP A N 1
ATOM 1478 C CA . ASP A 1 187 ? -25.460 16.907 41.490 1.00 87.56 187 ASP A CA 1
ATOM 1479 C C . ASP A 1 187 ? -25.246 17.176 42.995 1.00 87.56 187 ASP A C 1
ATOM 1481 O O . ASP A 1 187 ? -24.227 16.803 43.577 1.00 87.56 187 ASP A O 1
ATOM 1485 N N . LYS A 1 188 ? -26.236 17.786 43.651 1.00 91.31 188 LYS A N 1
ATOM 1486 C CA . LYS A 1 188 ? -26.213 18.143 45.079 1.00 91.31 188 LYS A CA 1
ATOM 1487 C C . LYS A 1 188 ? -26.675 17.025 46.004 1.00 91.31 188 LYS A C 1
ATOM 1489 O O . LYS A 1 188 ? -26.451 17.108 47.210 1.00 91.31 188 LYS A O 1
ATOM 1494 N N . ASN A 1 189 ? -27.363 16.012 45.480 1.00 90.38 189 ASN A N 1
ATOM 1495 C CA . ASN A 1 189 ? -27.832 14.888 46.286 1.00 90.38 189 ASN A CA 1
ATOM 1496 C C . ASN A 1 189 ? -27.730 13.560 45.516 1.00 90.38 189 ASN A C 1
ATOM 1498 O O . ASN A 1 189 ? -28.751 13.005 45.095 1.00 90.38 189 ASN A O 1
ATOM 1502 N N . PRO A 1 190 ? -26.507 13.015 45.387 1.00 87.94 190 PRO A N 1
ATOM 1503 C CA . PRO A 1 190 ? -26.233 11.824 44.583 1.00 87.94 190 PRO A CA 1
ATOM 1504 C C . PRO A 1 190 ? -26.946 10.562 45.098 1.00 87.94 190 PRO A C 1
ATOM 1506 O O . PRO A 1 190 ? -27.141 9.602 44.356 1.00 87.94 190 PRO A O 1
ATOM 1509 N N . LEU A 1 191 ? -27.366 10.549 46.369 1.00 90.31 191 LEU A N 1
ATOM 1510 C CA . LEU A 1 191 ? -28.039 9.407 46.997 1.00 90.31 191 LEU A CA 1
ATOM 1511 C C . LEU A 1 191 ? -29.433 9.135 46.418 1.00 90.31 191 LEU A C 1
ATOM 1513 O O . LEU A 1 191 ? -29.928 8.017 46.531 1.00 90.31 191 LEU A O 1
ATOM 1517 N N . LYS A 1 192 ? -30.051 10.116 45.749 1.00 90.81 192 LYS A N 1
ATOM 1518 C CA . LYS A 1 192 ? -31.329 9.923 45.046 1.00 90.81 192 LYS A CA 1
ATOM 1519 C C . LYS A 1 192 ? -31.226 8.972 43.849 1.00 90.81 192 LYS A C 1
ATOM 1521 O O . LYS A 1 192 ? -32.246 8.470 43.396 1.00 90.81 192 LYS A O 1
ATOM 1526 N N . CYS A 1 193 ? -30.013 8.695 43.373 1.00 93.06 193 CYS A N 1
ATOM 1527 C CA . CYS A 1 193 ? -29.760 7.806 42.241 1.00 93.06 193 CYS A CA 1
ATOM 1528 C C . CYS A 1 193 ? -29.509 6.347 42.633 1.00 93.06 193 CYS A C 1
ATOM 1530 O O . CYS A 1 193 ? -29.157 5.546 41.769 1.00 93.06 193 CYS A O 1
ATOM 1532 N N . ALA A 1 194 ? -29.713 5.976 43.904 1.00 90.31 194 ALA A N 1
ATOM 1533 C CA . ALA A 1 194 ? -29.513 4.609 44.389 1.00 90.31 194 ALA A CA 1
ATOM 1534 C C . ALA A 1 194 ? -30.282 3.566 43.556 1.00 90.31 194 ALA A C 1
ATOM 1536 O O . ALA A 1 194 ? -29.700 2.564 43.145 1.00 90.31 194 ALA A O 1
ATOM 1537 N N . ASP A 1 195 ? -31.539 3.852 43.204 1.00 88.62 195 ASP A N 1
ATOM 1538 C CA . ASP A 1 195 ? -32.376 2.964 42.384 1.00 88.62 195 ASP A CA 1
ATOM 1539 C C . ASP A 1 195 ? -31.866 2.810 40.941 1.00 88.62 195 ASP A C 1
ATOM 1541 O O . ASP A 1 195 ? -32.138 1.802 40.290 1.00 88.62 195 ASP A O 1
ATOM 1545 N N . ALA A 1 196 ? -31.150 3.811 40.413 1.00 86.94 196 ALA A N 1
ATOM 1546 C CA . ALA A 1 196 ? -30.552 3.768 39.078 1.00 86.94 196 ALA A CA 1
ATOM 1547 C C . ALA A 1 196 ? -29.232 2.981 39.072 1.00 86.94 196 ALA A C 1
ATOM 1549 O O . ALA A 1 196 ? -28.932 2.298 38.098 1.00 86.94 196 ALA A O 1
ATOM 1550 N N . VAL A 1 197 ? -28.478 3.024 40.176 1.00 88.25 197 VAL A N 1
ATOM 1551 C CA . VAL A 1 197 ? -27.264 2.215 40.382 1.00 88.25 197 VAL A CA 1
ATOM 1552 C C . VAL A 1 197 ? -27.605 0.743 40.595 1.00 88.25 197 VAL A C 1
ATOM 1554 O O . VAL A 1 197 ? -26.891 -0.125 40.118 1.00 88.25 197 VAL A O 1
ATOM 1557 N N . GLN A 1 198 ? -28.711 0.447 41.278 1.00 86.62 198 GLN A N 1
ATOM 1558 C CA . GLN A 1 198 ? -29.127 -0.928 41.574 1.00 86.62 198 GLN A CA 1
ATOM 1559 C C . GLN A 1 198 ? -29.569 -1.723 40.332 1.00 86.62 198 GLN A C 1
ATOM 1561 O O . GLN A 1 198 ? -29.685 -2.945 40.391 1.00 86.62 198 GLN A O 1
ATOM 1566 N N . LYS A 1 199 ? -29.845 -1.020 39.227 1.00 80.12 199 LYS A N 1
ATOM 1567 C CA . LYS A 1 199 ? -30.262 -1.581 37.934 1.00 80.12 199 LYS A CA 1
ATOM 1568 C C . LYS A 1 199 ? -29.096 -1.784 36.960 1.00 80.12 199 LYS A C 1
ATOM 1570 O O . LYS A 1 199 ? -29.333 -2.302 35.877 1.00 80.12 199 LYS A O 1
ATOM 1575 N N . LEU A 1 200 ? -27.894 -1.335 37.320 1.00 75.62 200 LEU A N 1
ATOM 1576 C CA . LEU A 1 200 ? -26.687 -1.313 36.489 1.00 75.62 200 LEU A CA 1
ATOM 1577 C C . LEU A 1 200 ? -25.843 -2.573 36.714 1.00 75.62 200 LEU A C 1
ATOM 1579 O O . LEU A 1 200 ? -25.280 -3.068 35.711 1.00 75.62 200 LEU A O 1
#

Foldseek 3Di:
DPPVVVVVVVVVVVVVVVVVVVVVVVVVVVVVVVVVPPPDPPPDPPVNVVVVVPVPDDDPDDDDDDDDDDDDDDDDDDDDDDDDDDDDDDDDDDDDDDDDDDDDDPDDDPDPDDPDPPVVVVVVVVVVVVVVVVVVVVVVVVVVVVVVVVVVVVVVCCVPVVPDDDPDPDPCPVLVVQLVVQCVVPVPHSVVSVVSVVSD

pLDDT: mean 70.74, std 21.25, range [27.52, 98.56]

Secondary structure (DSSP, 8-state):
---HHHHHHHHHHHHHHHHHHHHHHHHHHHHHHHHTTSS------HHHHHHHHHTTS----------PPPPP------------------------PPS--PPPPP--PPPPPPS--HHHHHHHHHHHHHHHHHHHHHHHHHHHHHHHHHHHHHHHHHHHH--PPPPPPPTTHHHHHHHHHHHHHTTT-GGGGHHHHTT-